Protein AF-0000000086705867 (afdb_homodimer)

pLDDT: mean 93.09, std 9.09, range [32.47, 98.88]

Structure (mmCIF, N/CA/C/O backbone):
data_AF-0000000086705867-model_v1
#
loop_
_entity.id
_entity.type
_entity.pdbx_description
1 polymer 'Heme utilization cystosolic carrier protein HutX'
#
loop_
_atom_site.group_PDB
_atom_site.id
_atom_site.type_symbol
_atom_site.label_atom_id
_atom_site.label_alt_id
_atom_site.label_comp_id
_atom_site.label_asym_id
_atom_site.label_entity_id
_atom_site.label_seq_id
_atom_site.pdbx_PDB_ins_code
_atom_site.Cartn_x
_atom_site.Cartn_y
_atom_site.Cartn_z
_atom_site.occupancy
_atom_site.B_iso_or_equiv
_atom_site.auth_seq_id
_atom_site.auth_comp_id
_atom_site.auth_asym_id
_atom_site.auth_atom_id
_atom_site.pdbx_PDB_model_num
ATOM 1 N N . MET A 1 1 ? 20.219 15.102 23.797 1 85.88 1 MET A N 1
ATOM 2 C CA . MET A 1 1 ? 19.062 15.812 23.234 1 85.88 1 MET A CA 1
ATOM 3 C C . MET A 1 1 ? 17.859 14.883 23.125 1 85.88 1 MET A C 1
ATOM 5 O O . MET A 1 1 ? 18.016 13.703 22.812 1 85.88 1 MET A O 1
ATOM 9 N N . THR A 1 2 ? 16.703 15.359 23.609 1 91 2 THR A N 1
ATOM 10 C CA . THR A 1 2 ? 15.477 14.57 23.484 1 91 2 THR A CA 1
ATOM 11 C C . THR A 1 2 ? 15.102 14.383 22.031 1 91 2 THR A C 1
ATOM 13 O O . THR A 1 2 ? 15.625 15.07 21.141 1 91 2 THR A O 1
ATOM 16 N N . ILE A 1 3 ? 14.328 13.438 21.75 1 89.38 3 ILE A N 1
ATOM 17 C CA . ILE A 1 3 ? 13.859 13.195 20.391 1 89.38 3 ILE A CA 1
ATOM 18 C C . ILE A 1 3 ? 13.18 14.445 19.844 1 89.38 3 ILE A C 1
ATOM 20 O O . ILE A 1 3 ? 13.391 14.812 18.688 1 89.38 3 ILE A O 1
ATOM 24 N N . ALA A 1 4 ? 12.43 15.062 20.656 1 89.69 4 ALA A N 1
ATOM 25 C CA . ALA A 1 4 ? 11.727 16.281 20.25 1 89.69 4 ALA A CA 1
ATOM 26 C C . ALA A 1 4 ? 12.711 17.359 19.812 1 89.69 4 ALA A C 1
ATOM 28 O O . ALA A 1 4 ? 12.492 18.031 18.797 1 89.69 4 ALA A O 1
ATOM 29 N N . GLN A 1 5 ? 13.742 17.484 20.484 1 91.5 5 GLN A N 1
ATOM 30 C CA . GLN A 1 5 ? 14.758 18.484 20.172 1 91.5 5 GLN A CA 1
ATOM 31 C C . GLN A 1 5 ? 15.477 18.156 18.875 1 91.5 5 GLN A C 1
ATOM 33 O O . GLN A 1 5 ? 15.766 19.031 18.062 1 91.5 5 GLN A O 1
ATOM 38 N N . GLN A 1 6 ? 15.727 16.922 18.719 1 92.75 6 GLN A N 1
ATOM 39 C CA . GLN A 1 6 ? 16.391 16.469 17.5 1 92.75 6 GLN A CA 1
ATOM 40 C C . GLN A 1 6 ? 15.523 16.719 16.281 1 92.75 6 GLN A C 1
ATOM 42 O O . GLN A 1 6 ? 16.016 17.172 15.242 1 92.75 6 GLN A O 1
ATOM 47 N N . ILE A 1 7 ? 14.258 16.422 16.422 1 90.81 7 ILE A N 1
ATOM 48 C CA . ILE A 1 7 ? 13.312 16.625 15.344 1 90.81 7 ILE A CA 1
ATOM 49 C C . ILE A 1 7 ? 13.227 18.109 15 1 90.81 7 ILE A C 1
ATOM 51 O O . ILE A 1 7 ? 13.281 18.5 13.828 1 90.81 7 ILE A O 1
ATOM 55 N N . HIS A 1 8 ? 13.172 18.906 16.031 1 89.69 8 HIS A N 1
ATOM 56 C CA . HIS A 1 8 ? 13.102 20.344 15.828 1 89.69 8 HIS A CA 1
ATOM 57 C C . HIS A 1 8 ? 14.336 20.859 15.102 1 89.69 8 HIS A C 1
ATOM 59 O O . HIS A 1 8 ? 14.234 21.703 14.211 1 89.69 8 HIS A O 1
ATOM 65 N N . HIS A 1 9 ? 15.469 20.344 15.484 1 91 9 HIS A N 1
ATOM 66 C CA . HIS A 1 9 ? 16.719 20.75 14.859 1 91 9 HIS A CA 1
ATOM 67 C C . HIS A 1 9 ? 16.75 20.391 13.383 1 91 9 HIS A C 1
ATOM 69 O O . HIS A 1 9 ? 17.094 21.219 12.539 1 91 9 HIS A O 1
ATOM 75 N N . LEU A 1 10 ? 16.312 19.203 13.055 1 91.12 10 LEU A N 1
ATOM 76 C CA . LEU A 1 10 ? 16.297 18.734 11.672 1 91.12 10 LEU A CA 1
ATOM 77 C C . LEU A 1 10 ? 15.336 19.562 10.82 1 91.12 10 LEU A C 1
ATOM 79 O O . LEU A 1 10 ? 15.656 19.922 9.688 1 91.12 10 LEU A O 1
ATOM 83 N N . LEU A 1 11 ? 14.227 19.906 11.438 1 88.25 11 LEU A N 1
ATOM 84 C CA . LEU A 1 11 ? 13.211 20.656 10.703 1 88.25 11 LEU A CA 1
ATOM 85 C C . LEU A 1 11 ? 13.641 22.109 10.492 1 88.25 11 LEU A C 1
ATOM 87 O O . LEU A 1 11 ? 13.266 22.734 9.5 1 88.25 11 LEU A O 1
ATOM 91 N N . THR A 1 12 ? 14.398 22.609 11.445 1 88.69 12 THR A N 1
ATOM 92 C CA . THR A 1 12 ? 14.938 23.953 11.297 1 88.69 12 THR A CA 1
ATOM 93 C C . THR A 1 12 ? 15.953 24.016 10.164 1 88.69 12 THR A C 1
ATOM 95 O O . THR A 1 12 ? 16.016 24.984 9.414 1 88.69 12 THR A O 1
ATOM 98 N N . GLU A 1 13 ? 16.703 22.953 10.023 1 90.56 13 GLU A N 1
ATOM 99 C CA . GLU A 1 13 ? 17.703 22.859 8.961 1 90.56 13 GLU A CA 1
ATOM 100 C C . GLU A 1 13 ? 17.047 22.656 7.598 1 90.56 13 GLU A C 1
ATOM 102 O O . GLU A 1 13 ? 17.484 23.234 6.598 1 90.56 13 GLU A O 1
ATOM 107 N N . ASP A 1 14 ? 16.031 21.844 7.594 1 89.25 14 ASP A N 1
ATOM 108 C CA . ASP A 1 14 ? 15.273 21.562 6.379 1 89.25 14 ASP A CA 1
ATOM 109 C C . ASP A 1 14 ? 13.781 21.438 6.68 1 89.25 14 ASP A C 1
ATOM 111 O O . ASP A 1 14 ? 13.297 20.344 6.961 1 89.25 14 ASP A O 1
ATOM 115 N N . PRO A 1 15 ? 13.125 22.547 6.508 1 84.06 15 PRO A N 1
ATOM 116 C CA . PRO A 1 15 ? 11.703 22.547 6.844 1 84.06 15 PRO A CA 1
ATOM 117 C C . PRO A 1 15 ? 10.891 21.578 5.973 1 84.06 15 PRO A C 1
ATOM 119 O O . PRO A 1 15 ? 9.781 21.188 6.348 1 84.06 15 PRO A O 1
ATOM 122 N N . ASP A 1 16 ? 11.414 21.125 4.863 1 84.62 16 ASP A N 1
ATOM 123 C CA . ASP A 1 16 ? 10.672 20.281 3.92 1 84.62 16 ASP A CA 1
ATOM 124 C C . ASP A 1 16 ? 10.992 18.812 4.121 1 84.62 16 ASP A C 1
ATOM 126 O O . ASP A 1 16 ? 10.492 17.953 3.385 1 84.62 16 ASP A O 1
ATOM 130 N N . LEU A 1 17 ? 11.805 18.562 5.125 1 87 17 LEU A N 1
ATOM 131 C CA . LEU A 1 17 ? 12.203 17.172 5.355 1 87 17 LEU A CA 1
ATOM 132 C C . LEU A 1 17 ? 11 16.328 5.742 1 87 17 LEU A C 1
ATOM 134 O O . LEU A 1 17 ? 10.242 16.688 6.645 1 87 17 LEU A O 1
ATOM 138 N N . HIS A 1 18 ? 10.789 15.234 5.07 1 89 18 HIS A N 1
ATOM 139 C CA . HIS A 1 18 ? 9.641 14.367 5.301 1 89 18 HIS A CA 1
ATOM 140 C C . HIS A 1 18 ? 9.781 13.617 6.625 1 89 18 HIS A C 1
ATOM 142 O O . HIS A 1 18 ? 10.867 13.148 6.965 1 89 18 HIS A O 1
ATOM 148 N N . PRO A 1 19 ? 8.727 13.492 7.359 1 91.19 19 PRO A N 1
ATOM 149 C CA . PRO A 1 19 ? 8.781 12.781 8.641 1 91.19 19 PRO A CA 1
ATOM 150 C C . PRO A 1 19 ? 9.359 11.375 8.516 1 91.19 19 PRO A C 1
ATOM 152 O O . PRO A 1 19 ? 10.07 10.914 9.406 1 91.19 19 PRO A O 1
ATOM 155 N N . SER A 1 20 ? 9.055 10.719 7.406 1 91.25 20 SER A N 1
ATOM 156 C CA . SER A 1 20 ? 9.586 9.375 7.215 1 91.25 20 SER A CA 1
ATOM 157 C C . SER A 1 20 ? 11.102 9.391 7.129 1 91.25 20 SER A C 1
ATOM 159 O O . SER A 1 20 ? 11.766 8.484 7.641 1 91.25 20 SER A O 1
ATOM 161 N N . ARG A 1 21 ? 11.672 10.43 6.523 1 90.12 21 ARG A N 1
ATOM 162 C CA . ARG A 1 21 ? 13.125 10.562 6.426 1 90.12 21 ARG A CA 1
ATOM 163 C C . ARG A 1 21 ? 13.742 10.875 7.781 1 90.12 21 ARG A C 1
ATOM 165 O O . ARG A 1 21 ? 14.805 10.352 8.125 1 90.12 21 ARG A O 1
ATOM 172 N N . ILE A 1 22 ? 13.109 11.727 8.523 1 92.88 22 ILE A N 1
ATOM 173 C CA . ILE A 1 22 ? 13.562 12.047 9.875 1 92.88 22 ILE A CA 1
ATOM 174 C C . ILE A 1 22 ? 13.586 10.781 10.727 1 92.88 22 ILE A C 1
ATOM 176 O O . ILE A 1 22 ? 14.555 10.523 11.445 1 92.88 22 ILE A O 1
ATOM 180 N N . ALA A 1 23 ? 12.492 9.992 10.594 1 95.38 23 ALA A N 1
ATOM 181 C CA . ALA A 1 23 ? 12.383 8.75 11.352 1 95.38 23 ALA A CA 1
ATOM 182 C C . ALA A 1 23 ? 13.547 7.812 11.039 1 95.38 23 ALA A C 1
ATOM 184 O O . ALA A 1 23 ? 14.148 7.246 11.953 1 95.38 23 ALA A O 1
ATOM 185 N N . THR A 1 24 ? 13.891 7.711 9.773 1 91.75 24 THR A N 1
ATOM 186 C CA . THR A 1 24 ? 14.992 6.855 9.336 1 91.75 24 THR A CA 1
ATOM 187 C C . THR A 1 24 ? 16.328 7.371 9.883 1 91.75 24 THR A C 1
ATOM 189 O O . THR A 1 24 ? 17.141 6.598 10.383 1 91.75 24 THR A O 1
ATOM 192 N N . THR A 1 25 ? 16.516 8.688 9.836 1 91.94 25 THR A N 1
ATOM 193 C CA . THR A 1 25 ? 17.75 9.328 10.273 1 91.94 25 THR A CA 1
ATOM 194 C C . THR A 1 25 ? 17.953 9.133 11.773 1 91.94 25 THR A C 1
ATOM 196 O O . THR A 1 25 ? 19.062 8.844 12.219 1 91.94 25 THR A O 1
ATOM 199 N N . LEU A 1 26 ? 16.922 9.195 12.539 1 94.5 26 LEU A N 1
ATOM 200 C CA . LEU A 1 26 ? 17 9.148 14 1 94.5 26 LEU A CA 1
ATOM 201 C C . LEU A 1 26 ? 16.828 7.727 14.516 1 94.5 26 LEU A C 1
ATOM 203 O O . LEU A 1 26 ? 17.047 7.461 15.695 1 94.5 26 LEU A O 1
ATOM 207 N N . GLY A 1 27 ? 16.422 6.754 13.625 1 94.44 27 GLY A N 1
ATOM 208 C CA . GLY A 1 27 ? 16.188 5.379 14.039 1 94.44 27 GLY A CA 1
ATOM 209 C C . GLY A 1 27 ? 14.977 5.223 14.938 1 94.44 27 GLY A C 1
ATOM 210 O O . GLY A 1 27 ? 15.016 4.48 15.922 1 94.44 27 GLY A O 1
ATOM 211 N N . VAL A 1 28 ? 13.984 6.047 14.758 1 95.88 28 VAL A N 1
ATOM 212 C CA . VAL A 1 28 ? 12.742 5.973 15.508 1 95.88 28 VAL A CA 1
ATOM 213 C C . VAL A 1 28 ? 11.57 5.73 14.555 1 95.88 28 VAL A C 1
ATOM 215 O O . VAL A 1 28 ? 11.75 5.73 13.336 1 95.88 28 VAL A O 1
ATOM 218 N N . SER A 1 29 ? 10.375 5.465 15.086 1 96.56 29 SER A N 1
ATOM 219 C CA . SER A 1 29 ? 9.195 5.254 14.25 1 96.56 29 SER A CA 1
ATOM 220 C C . SER A 1 29 ? 8.703 6.562 13.641 1 96.56 29 SER A C 1
ATOM 222 O O . SER A 1 29 ? 9.008 7.641 14.148 1 96.56 29 SER A O 1
ATOM 224 N N . GLU A 1 30 ? 8.039 6.477 12.586 1 96.81 30 GLU A N 1
ATOM 225 C CA . GLU A 1 30 ? 7.465 7.668 11.969 1 96.81 30 GLU A CA 1
ATOM 226 C C . GLU A 1 30 ? 6.488 8.359 12.914 1 96.81 30 GLU A C 1
ATOM 228 O O . GLU A 1 30 ? 6.41 9.586 12.945 1 96.81 30 GLU A O 1
ATOM 233 N N . TRP A 1 31 ? 5.766 7.582 13.648 1 97.62 31 TRP A N 1
ATOM 234 C CA . TRP A 1 31 ? 4.855 8.156 14.641 1 97.62 31 TRP A CA 1
ATOM 235 C C . TRP A 1 31 ? 5.617 8.984 15.664 1 97.62 31 TRP A C 1
ATOM 237 O O . TRP A 1 31 ? 5.176 10.07 16.047 1 97.62 31 TRP A O 1
ATOM 247 N N . ASP A 1 32 ? 6.754 8.508 16.094 1 96.75 32 ASP A N 1
ATOM 248 C CA . ASP A 1 32 ? 7.559 9.242 17.062 1 96.75 32 ASP A CA 1
ATOM 249 C C . ASP A 1 32 ? 7.945 10.617 16.516 1 96.75 32 ASP A C 1
ATOM 251 O O . ASP A 1 32 ? 8.031 11.586 17.281 1 96.75 32 ASP A O 1
ATOM 255 N N . VAL A 1 33 ? 8.172 10.672 15.258 1 96.62 33 VAL A N 1
ATOM 256 C CA . VAL A 1 33 ? 8.508 11.953 14.641 1 96.62 33 VAL A CA 1
ATOM 257 C C . VAL A 1 33 ? 7.254 12.82 14.539 1 96.62 33 VAL A C 1
ATOM 259 O O . VAL A 1 33 ? 7.254 13.969 14.992 1 96.62 33 VAL A O 1
ATOM 262 N N . VAL A 1 34 ? 6.172 12.289 14.055 1 97.06 34 VAL A N 1
ATOM 263 C CA . VAL A 1 34 ? 4.949 13.023 13.758 1 97.06 34 VAL A CA 1
ATOM 264 C C . VAL A 1 34 ? 4.348 13.57 15.055 1 97.06 34 VAL A C 1
ATOM 266 O O . VAL A 1 34 ? 3.922 14.727 15.117 1 97.06 34 VAL A O 1
ATOM 269 N N . ARG A 1 35 ? 4.359 12.766 16.094 1 96.25 35 ARG A N 1
ATOM 270 C CA . ARG A 1 35 ? 3.711 13.188 17.328 1 96.25 35 ARG A CA 1
ATOM 271 C C . ARG A 1 35 ? 4.504 14.289 18.016 1 96.25 35 ARG A C 1
ATOM 273 O O . ARG A 1 35 ? 4.012 14.93 18.953 1 96.25 35 ARG A O 1
ATOM 280 N N . HIS A 1 36 ? 5.738 14.547 17.578 1 94.62 36 HIS A N 1
ATOM 281 C CA . HIS A 1 36 ? 6.566 15.578 18.188 1 94.62 36 HIS A CA 1
ATOM 282 C C . HIS A 1 36 ? 6.699 16.797 17.281 1 94.62 36 HIS A C 1
ATOM 284 O O . HIS A 1 36 ? 7.504 17.688 17.547 1 94.62 36 HIS A O 1
ATOM 290 N N . LEU A 1 37 ? 6 16.734 16.188 1 93.12 37 LEU A N 1
ATOM 291 C CA . LEU A 1 37 ? 5.945 17.938 15.375 1 93.12 37 LEU A CA 1
ATOM 292 C C . LEU A 1 37 ? 5.352 19.109 16.156 1 93.12 37 LEU A C 1
ATOM 294 O O . LEU A 1 37 ? 4.582 18.891 17.094 1 93.12 37 LEU A O 1
ATOM 298 N N . PRO A 1 38 ? 5.73 20.344 15.758 1 90.12 38 PRO A N 1
ATOM 299 C CA . PRO A 1 38 ? 5.105 21.5 16.406 1 90.12 38 PRO A CA 1
ATOM 300 C C . PRO A 1 38 ? 3.58 21.469 16.328 1 90.12 38 PRO A C 1
ATOM 302 O O . PRO A 1 38 ? 3.02 21.031 15.32 1 90.12 38 PRO A O 1
ATOM 305 N N . ALA A 1 39 ? 2.924 21.969 17.312 1 90.62 39 ALA A N 1
ATOM 306 C CA . ALA A 1 39 ? 1.47 21.922 17.453 1 90.62 39 ALA A CA 1
ATOM 307 C C . ALA A 1 39 ? 0.782 22.609 16.281 1 90.62 39 ALA A C 1
ATOM 309 O O . ALA A 1 39 ? -0.344 22.266 15.914 1 90.62 39 ALA A O 1
ATOM 310 N N . GLU A 1 40 ? 1.469 23.547 15.664 1 91.44 40 GLU A N 1
ATOM 311 C CA . GLU A 1 40 ? 0.89 24.281 14.547 1 91.44 40 GLU A CA 1
ATOM 312 C C . GLU A 1 40 ? 0.792 23.406 13.305 1 91.44 40 GLU A C 1
ATOM 314 O O . GLU A 1 40 ? 0.029 23.703 12.383 1 91.44 40 GLU A O 1
ATOM 319 N N . LEU A 1 41 ? 1.517 22.297 13.32 1 92.5 41 LEU A N 1
ATOM 320 C CA . LEU A 1 41 ? 1.611 21.484 12.109 1 92.5 41 LEU A CA 1
ATOM 321 C C . LEU A 1 41 ? 0.812 20.203 12.242 1 92.5 41 LEU A C 1
ATOM 323 O O . LEU A 1 41 ? 0.549 19.516 11.25 1 92.5 41 LEU A O 1
ATOM 327 N N . VAL A 1 42 ? 0.426 19.844 13.492 1 96.06 42 VAL A N 1
ATOM 328 C CA . VAL A 1 42 ? -0.134 18.5 13.625 1 96.06 42 VAL A CA 1
ATOM 329 C C . VAL A 1 42 ? -1.214 18.5 14.703 1 96.06 42 VAL A C 1
ATOM 331 O O . VAL A 1 42 ? -1.081 19.172 15.727 1 96.06 42 VAL A O 1
ATOM 334 N N . THR A 1 43 ? -2.303 17.844 14.508 1 97.69 43 THR A N 1
ATOM 335 C CA . THR A 1 43 ? -3.314 17.453 15.484 1 97.69 43 THR A CA 1
ATOM 336 C C . THR A 1 43 ? -3.389 15.938 15.617 1 97.69 43 THR A C 1
ATOM 338 O O . THR A 1 43 ? -3.461 15.227 14.617 1 97.69 43 THR A O 1
ATOM 341 N N . LEU A 1 44 ? -3.293 15.477 16.828 1 97.62 44 LEU A N 1
ATOM 342 C CA . LEU A 1 44 ? -3.289 14.039 17.078 1 97.62 44 LEU A CA 1
ATOM 343 C C . LEU A 1 44 ? -4.676 13.555 17.484 1 97.62 44 LEU A C 1
ATOM 345 O O . LEU A 1 44 ? -5.371 14.219 18.266 1 97.62 44 LEU A O 1
ATOM 349 N N . LEU A 1 45 ? -5.141 12.531 16.891 1 97.44 45 LEU A N 1
ATOM 350 C CA . LEU A 1 45 ? -6.406 11.891 17.234 1 97.44 45 LEU A CA 1
ATOM 351 C C . LEU A 1 45 ? -6.188 10.43 17.609 1 97.44 45 LEU A C 1
ATOM 353 O O . LEU A 1 45 ? -5.266 9.781 17.109 1 97.44 45 LEU A O 1
ATOM 357 N N . PRO A 1 46 ? -7.02 9.883 18.547 1 97.06 46 PRO A N 1
ATOM 358 C CA . PRO A 1 46 ? -6.934 8.453 18.875 1 97.06 46 PRO A CA 1
ATOM 359 C C . PRO A 1 46 ? -7.352 7.562 17.703 1 97.06 46 PRO A C 1
ATOM 361 O O . PRO A 1 46 ? -8.195 7.961 16.891 1 97.06 46 PRO A O 1
ATOM 364 N N . GLY A 1 47 ? -6.809 6.367 17.625 1 97.94 47 GLY A N 1
ATOM 365 C CA . GLY A 1 47 ? -7.098 5.426 16.547 1 97.94 47 GLY A CA 1
ATOM 366 C C . GLY A 1 47 ? -8.562 5.047 16.469 1 97.94 47 GLY A C 1
ATOM 367 O O . GLY A 1 47 ? -9.07 4.727 15.391 1 97.94 47 GLY A O 1
ATOM 368 N N . GLU A 1 48 ? -9.305 5.207 17.516 1 97.44 48 GLU A N 1
ATOM 369 C CA . GLU A 1 48 ? -10.711 4.828 17.594 1 97.44 48 GLU A CA 1
ATOM 370 C C . GLU A 1 48 ? -11.57 5.711 16.688 1 97.44 48 GLU A C 1
ATOM 372 O O . GLU A 1 48 ? -12.703 5.359 16.375 1 97.44 48 GLU A O 1
ATOM 377 N N . GLN A 1 49 ? -11.055 6.836 16.266 1 97.38 49 GLN A N 1
ATOM 378 C CA . GLN A 1 49 ? -11.82 7.758 15.43 1 97.38 49 GLN A CA 1
ATOM 379 C C . GLN A 1 49 ? -11.648 7.438 13.945 1 97.38 49 GLN A C 1
ATOM 381 O O . GLN A 1 49 ? -12.25 8.094 13.094 1 97.38 49 GLN A O 1
ATOM 386 N N . ALA A 1 50 ? -10.883 6.395 13.641 1 98.19 50 ALA A N 1
ATOM 387 C CA . ALA A 1 50 ? -10.539 6.098 12.25 1 98.19 50 ALA A CA 1
ATOM 388 C C . ALA A 1 50 ? -11.789 5.863 11.406 1 98.19 50 ALA A C 1
ATOM 390 O O . ALA A 1 50 ? -11.938 6.449 10.336 1 98.19 50 ALA A O 1
ATOM 391 N N . GLU A 1 51 ? -12.664 5.062 11.898 1 97.81 51 GLU A N 1
ATOM 392 C CA . GLU A 1 51 ? -13.852 4.727 11.117 1 97.81 51 GLU A CA 1
ATOM 393 C C . GLU A 1 51 ? -14.68 5.973 10.812 1 97.81 51 GLU A C 1
ATOM 395 O O . GLU A 1 51 ? -15.086 6.191 9.672 1 97.81 51 GLU A O 1
ATOM 400 N N . SER A 1 52 ? -14.969 6.758 11.852 1 96.94 52 SER A N 1
ATOM 401 C CA . SER A 1 52 ? -15.766 7.969 11.688 1 96.94 52 SER A CA 1
ATOM 402 C C . SER A 1 52 ? -15.102 8.945 10.719 1 96.94 52 SER A C 1
ATOM 404 O O . SER A 1 52 ? -15.758 9.516 9.852 1 96.94 52 SER A O 1
ATOM 406 N N . LEU A 1 53 ? -13.844 9.109 10.859 1 97.5 53 LEU A N 1
ATOM 407 C CA . LEU A 1 53 ? -13.086 10.023 10 1 97.5 53 LEU A CA 1
ATOM 408 C C . LEU A 1 53 ? -13.133 9.555 8.547 1 97.5 53 LEU A C 1
ATOM 410 O O . LEU A 1 53 ? -13.383 10.352 7.645 1 97.5 53 LEU A O 1
ATOM 414 N N . LEU A 1 54 ? -12.883 8.258 8.328 1 97.94 54 LEU A N 1
ATOM 415 C CA . LEU A 1 54 ? -12.891 7.707 6.977 1 97.94 54 LEU A CA 1
ATOM 416 C C . LEU A 1 54 ? -14.281 7.805 6.355 1 97.94 54 LEU A C 1
ATOM 418 O O . LEU A 1 54 ? -14.414 8.031 5.148 1 97.94 54 LEU A O 1
ATOM 422 N N . GLY A 1 55 ? -15.273 7.582 7.164 1 97.06 55 GLY A N 1
ATOM 423 C CA . GLY A 1 55 ? -16.625 7.785 6.684 1 97.06 55 GLY A CA 1
ATOM 424 C C . GLY A 1 55 ? -16.875 9.195 6.176 1 97.06 55 GLY A C 1
ATOM 425 O O . GLY A 1 55 ? -17.531 9.383 5.148 1 97.06 55 GLY A O 1
ATOM 426 N N . GLN A 1 56 ? -16.391 10.195 6.852 1 95.62 56 GLN A N 1
ATOM 427 C CA . GLN A 1 56 ? -16.531 11.594 6.461 1 95.62 56 GLN A CA 1
ATOM 428 C C . GLN A 1 56 ? -15.758 11.891 5.18 1 95.62 56 GLN A C 1
ATOM 430 O O . GLN A 1 56 ? -16.219 12.656 4.332 1 95.62 56 GLN A O 1
ATOM 435 N N . LEU A 1 57 ? -14.633 11.281 5.031 1 96.81 57 LEU A N 1
ATOM 436 C CA . LEU A 1 57 ? -13.727 11.555 3.918 1 96.81 57 LEU A CA 1
ATOM 437 C C . LEU A 1 57 ? -14.352 11.133 2.594 1 96.81 57 LEU A C 1
ATOM 439 O O . LEU A 1 57 ? -13.945 11.609 1.531 1 96.81 57 LEU A O 1
ATOM 443 N N . ALA A 1 58 ? -15.344 10.234 2.652 1 94.88 58 ALA A N 1
ATOM 444 C CA . ALA A 1 58 ? -15.953 9.672 1.449 1 94.88 58 ALA A CA 1
ATOM 445 C C . ALA A 1 58 ? -16.672 10.75 0.639 1 94.88 58 ALA A C 1
ATOM 447 O O . ALA A 1 58 ? -16.969 10.555 -0.542 1 94.88 58 ALA A O 1
ATOM 448 N N . ASP A 1 59 ? -16.938 11.914 1.22 1 94.62 59 ASP A N 1
ATOM 449 C CA . ASP A 1 59 ? -17.656 12.969 0.515 1 94.62 59 ASP A CA 1
ATOM 450 C C . ASP A 1 59 ? -16.781 14.195 0.306 1 94.62 59 ASP A C 1
ATOM 452 O O . ASP A 1 59 ? -17.281 15.305 0.089 1 94.62 59 ASP A O 1
ATOM 456 N N . TRP A 1 60 ? -15.477 14.047 0.405 1 96.5 60 TRP A N 1
ATOM 457 C CA . TRP A 1 60 ? -14.555 15.18 0.333 1 96.5 60 TRP A CA 1
ATOM 458 C C . TRP A 1 60 ? -14.141 15.453 -1.108 1 96.5 60 TRP A C 1
ATOM 460 O O . TRP A 1 60 ? -13.531 16.484 -1.399 1 96.5 60 TRP A O 1
ATOM 470 N N . GLY A 1 61 ? -14.555 14.547 -2.031 1 95 61 GLY A N 1
ATOM 471 C CA . GLY A 1 61 ? -14.039 14.656 -3.387 1 95 61 GLY A CA 1
ATOM 472 C C . GLY A 1 61 ? -12.695 13.969 -3.568 1 95 61 GLY A C 1
ATOM 473 O O . GLY A 1 61 ? -12.352 13.062 -2.807 1 95 61 GLY A O 1
ATOM 474 N N . SER A 1 62 ? -12.008 14.375 -4.625 1 95.44 62 SER A N 1
ATOM 475 C CA . SER A 1 62 ? -10.773 13.688 -4.984 1 95.44 62 SER A CA 1
ATOM 476 C C . SER A 1 62 ? -9.672 13.977 -3.969 1 95.44 62 SER A C 1
ATOM 478 O O . SER A 1 62 ? -9.445 15.133 -3.598 1 95.44 62 SER A O 1
ATOM 480 N N . VAL A 1 63 ? -9.055 12.961 -3.504 1 96.94 63 VAL A N 1
ATOM 481 C CA . VAL A 1 63 ? -7.902 13.008 -2.615 1 96.94 63 VAL A CA 1
ATOM 482 C C . VAL A 1 63 ? -6.797 12.109 -3.154 1 96.94 63 VAL A C 1
ATOM 484 O O . VAL A 1 63 ? -6.969 11.461 -4.191 1 96.94 63 VAL A O 1
ATOM 487 N N . THR A 1 64 ? -5.648 12.102 -2.533 1 95.94 64 THR A N 1
ATOM 488 C CA . THR A 1 64 ? -4.559 11.195 -2.871 1 95.94 64 THR A CA 1
ATOM 489 C C . THR A 1 64 ? -4.258 10.258 -1.705 1 95.94 64 THR A C 1
ATOM 491 O O . THR A 1 64 ? -3.807 10.703 -0.646 1 95.94 64 THR A O 1
ATOM 494 N N . THR A 1 65 ? -4.535 9.016 -1.917 1 97.62 65 THR A N 1
ATOM 495 C CA . THR A 1 65 ? -4.18 8.016 -0.914 1 97.62 65 THR A CA 1
ATOM 496 C C . THR A 1 65 ? -2.795 7.445 -1.188 1 97.62 65 THR A C 1
ATOM 498 O O . THR A 1 65 ? -2.475 7.098 -2.328 1 97.62 65 THR A O 1
ATOM 501 N N . ILE A 1 66 ? -1.981 7.387 -0.16 1 97.5 66 ILE A N 1
ATOM 502 C CA . ILE A 1 66 ? -0.607 6.922 -0.309 1 97.5 66 ILE A CA 1
ATOM 503 C C . ILE A 1 66 ? -0.354 5.75 0.636 1 97.5 66 ILE A C 1
ATOM 505 O O . ILE A 1 66 ? -0.71 5.809 1.815 1 97.5 66 ILE A O 1
ATOM 509 N N . VAL A 1 67 ? 0.194 4.727 0.135 1 98.19 67 VAL A N 1
ATOM 510 C CA . VAL A 1 67 ? 0.658 3.572 0.9 1 98.19 67 VAL A CA 1
ATOM 511 C C . VAL A 1 67 ? 2.133 3.316 0.605 1 98.19 67 VAL A C 1
ATOM 513 O O . VAL A 1 67 ? 2.551 3.32 -0.555 1 98.19 67 VAL A O 1
ATOM 516 N N . GLU A 1 68 ? 2.84 3.176 1.614 1 96.88 68 GLU A N 1
ATOM 517 C CA . GLU A 1 68 ? 4.254 2.85 1.455 1 96.88 68 GLU A CA 1
ATOM 518 C C . GLU A 1 68 ? 4.535 1.403 1.854 1 96.88 68 GLU A C 1
ATOM 520 O O . GLU A 1 68 ? 4.012 0.919 2.861 1 96.88 68 GLU A O 1
ATOM 525 N N . SER A 1 69 ? 5.246 0.68 1.038 1 96.81 69 SER A N 1
ATOM 526 C CA . SER A 1 69 ? 5.668 -0.691 1.304 1 96.81 69 SER A CA 1
ATOM 527 C C . SER A 1 69 ? 7.129 -0.906 0.916 1 96.81 69 SER A C 1
ATOM 529 O O . SER A 1 69 ? 7.48 -0.819 -0.262 1 96.81 69 SER A O 1
ATOM 531 N N . CYS A 1 70 ? 8.016 -1.163 1.896 1 95.38 70 CYS A N 1
ATOM 532 C CA . CYS A 1 70 ? 9.43 -1.456 1.705 1 95.38 70 CYS A CA 1
ATOM 533 C C . CYS A 1 70 ? 10.094 -0.392 0.84 1 95.38 70 CYS A C 1
ATOM 535 O O . CYS A 1 70 ? 10.812 -0.716 -0.106 1 95.38 70 CYS A O 1
ATOM 537 N N . GLY A 1 71 ? 9.758 0.855 1.091 1 93.94 71 GLY A N 1
ATOM 538 C CA . GLY A 1 71 ? 10.391 1.966 0.394 1 93.94 71 GLY A CA 1
ATOM 539 C C . GLY A 1 71 ? 9.664 2.357 -0.88 1 93.94 71 GLY A C 1
ATOM 540 O O . GLY A 1 71 ? 9.914 3.426 -1.44 1 93.94 71 GLY A O 1
ATOM 541 N N . SER A 1 72 ? 8.797 1.514 -1.395 1 97.62 72 SER A N 1
ATOM 542 C CA . SER A 1 72 ? 7.969 1.852 -2.547 1 97.62 72 SER A CA 1
ATOM 543 C C . SER A 1 72 ? 6.73 2.641 -2.127 1 97.62 72 SER A C 1
ATOM 545 O O . SER A 1 72 ? 6.141 2.369 -1.08 1 97.62 72 SER A O 1
ATOM 547 N N . ILE A 1 73 ? 6.387 3.58 -2.947 1 97.5 73 ILE A N 1
ATOM 548 C CA . ILE A 1 73 ? 5.25 4.457 -2.684 1 97.5 73 ILE A CA 1
ATOM 549 C C . ILE A 1 73 ? 4.164 4.223 -3.732 1 97.5 73 ILE A C 1
ATOM 551 O O . ILE A 1 73 ? 4.438 4.262 -4.934 1 97.5 73 ILE A O 1
ATOM 555 N N . PHE A 1 74 ? 2.975 3.934 -3.303 1 97.94 74 PHE A N 1
ATOM 556 C CA . PHE A 1 74 ? 1.808 3.746 -4.156 1 97.94 74 PHE A CA 1
ATOM 557 C C . PHE A 1 74 ? 0.786 4.852 -3.932 1 97.94 74 PHE A C 1
ATOM 559 O O . PHE A 1 74 ? 0.437 5.156 -2.789 1 97.94 74 PHE A O 1
ATOM 566 N N . GLU A 1 75 ? 0.32 5.43 -5.016 1 97.12 75 GLU A N 1
ATOM 567 C CA . GLU A 1 75 ? -0.579 6.578 -4.926 1 97.12 75 GLU A CA 1
ATOM 568 C C . GLU A 1 75 ? -1.84 6.359 -5.754 1 97.12 75 GLU A C 1
ATOM 570 O O . GLU A 1 75 ? -1.763 5.918 -6.902 1 97.12 75 GLU A O 1
ATOM 575 N N . VAL A 1 76 ? -2.914 6.609 -5.188 1 96.31 76 VAL A N 1
ATOM 576 C CA . VAL A 1 76 ? -4.199 6.586 -5.875 1 96.31 76 VAL A CA 1
ATOM 577 C C . VAL A 1 76 ? -4.863 7.957 -5.777 1 96.31 76 VAL A C 1
ATOM 579 O O . VAL A 1 76 ? -5.109 8.461 -4.68 1 96.31 76 VAL A O 1
ATOM 582 N N . LYS A 1 77 ? -5.105 8.586 -6.895 1 94.75 77 LYS A N 1
ATOM 583 C CA . LYS A 1 77 ? -5.797 9.867 -6.969 1 94.75 77 LYS A CA 1
ATOM 584 C C . LYS A 1 77 ? -7.262 9.68 -7.355 1 94.75 77 LYS A C 1
ATOM 586 O O . LYS A 1 77 ? -7.582 9.523 -8.531 1 94.75 77 LYS A O 1
ATOM 591 N N . ALA A 1 78 ? -8.125 9.68 -6.414 1 95.19 78 ALA A N 1
ATOM 592 C CA . ALA A 1 78 ? -9.562 9.453 -6.562 1 95.19 78 ALA A CA 1
ATOM 593 C C . ALA A 1 78 ? -10.305 9.781 -5.27 1 95.19 78 ALA A C 1
ATOM 595 O O . ALA A 1 78 ? -9.688 9.883 -4.203 1 95.19 78 ALA A O 1
ATOM 596 N N . PRO A 1 79 ? -11.602 10.023 -5.422 1 95.38 79 PRO A N 1
ATOM 597 C CA . PRO A 1 79 ? -12.352 10.109 -4.164 1 95.38 79 PRO A CA 1
ATOM 598 C C . PRO A 1 79 ? -12.156 8.891 -3.275 1 95.38 79 PRO A C 1
ATOM 600 O O . PRO A 1 79 ? -12.109 7.758 -3.771 1 95.38 79 PRO A O 1
ATOM 603 N N . PHE A 1 80 ? -11.914 9.102 -2.035 1 97.19 80 PHE A N 1
ATOM 604 C CA . PHE A 1 80 ? -11.859 7.98 -1.101 1 97.19 80 PHE A CA 1
ATOM 605 C C . PHE A 1 80 ? -13.227 7.32 -0.965 1 97.19 80 PHE A C 1
ATOM 607 O O . PHE A 1 80 ? -14.219 7.996 -0.703 1 97.19 80 PHE A O 1
ATOM 614 N N . PRO A 1 81 ? -13.297 6.09 -1.119 1 97.19 81 PRO A N 1
ATOM 615 C CA . PRO A 1 81 ? -14.609 5.441 -1.175 1 97.19 81 PRO A CA 1
ATOM 616 C C . PRO A 1 81 ? -15.266 5.309 0.201 1 97.19 81 PRO A C 1
ATOM 618 O O . PRO A 1 81 ? -14.562 5.266 1.217 1 97.19 81 PRO A O 1
ATOM 621 N N . PRO A 1 82 ? -16.609 5.238 0.175 1 97 82 PRO A N 1
ATOM 622 C CA . PRO A 1 82 ? -17.25 4.832 1.424 1 97 82 PRO A CA 1
ATOM 623 C C . PRO A 1 82 ? -16.906 3.4 1.829 1 97 82 PRO A C 1
ATOM 625 O O . PRO A 1 82 ? -16.328 2.65 1.033 1 97 82 PRO A O 1
ATOM 628 N N . GLY A 1 83 ? -17.141 3.119 3.086 1 97.25 83 GLY A N 1
ATOM 629 C CA . GLY A 1 83 ? -16.859 1.777 3.57 1 97.25 83 GLY A CA 1
ATOM 630 C C . GLY A 1 83 ? -17.859 1.296 4.613 1 97.25 83 GLY A C 1
ATOM 631 O O . GLY A 1 83 ? -18.672 2.072 5.098 1 97.25 83 GLY A O 1
ATOM 632 N N . LYS A 1 84 ? -17.734 0.019 4.844 1 96.62 84 LYS A N 1
ATOM 633 C CA . LYS A 1 84 ? -18.562 -0.617 5.863 1 96.62 84 LYS A CA 1
ATOM 634 C C . LYS A 1 84 ? -17.781 -1.685 6.621 1 96.62 84 LYS A C 1
ATOM 636 O O . LYS A 1 84 ? -17.031 -2.449 6.02 1 96.62 84 LYS A O 1
ATOM 641 N N . CYS A 1 85 ? -18.094 -1.688 7.918 1 96.38 85 CYS A N 1
ATOM 642 C CA . CYS A 1 85 ? -17.406 -2.682 8.742 1 96.38 85 CYS A CA 1
ATOM 643 C C . CYS A 1 85 ? -18.094 -4.035 8.648 1 96.38 85 CYS A C 1
ATOM 645 O O . CYS A 1 85 ? -19.312 -4.125 8.766 1 96.38 85 CYS A O 1
ATOM 647 N N . ALA A 1 86 ? -17.297 -5.035 8.242 1 95.19 86 ALA A N 1
ATOM 648 C CA . ALA A 1 86 ? -17.734 -6.426 8.227 1 95.19 86 ALA A CA 1
ATOM 649 C C . ALA A 1 86 ? -16.547 -7.379 8.375 1 95.19 86 ALA A C 1
ATOM 651 O O . ALA A 1 86 ? -15.492 -7.156 7.797 1 95.19 86 ALA A O 1
ATOM 652 N N . ARG A 1 87 ? -16.719 -8.359 9.289 1 93.06 87 ARG A N 1
ATOM 653 C CA . ARG A 1 87 ? -15.734 -9.43 9.469 1 93.06 87 ARG A CA 1
ATOM 654 C C . ARG A 1 87 ? -14.383 -8.867 9.914 1 93.06 87 ARG A C 1
ATOM 656 O O . ARG A 1 87 ? -13.344 -9.258 9.383 1 93.06 87 ARG A O 1
ATOM 663 N N . GLY A 1 88 ? -14.391 -7.82 10.664 1 94.81 88 GLY A N 1
ATOM 664 C CA . GLY A 1 88 ? -13.188 -7.301 11.297 1 94.81 88 GLY A CA 1
ATOM 665 C C . GLY A 1 88 ? -12.461 -6.281 10.438 1 94.81 88 GLY A C 1
ATOM 666 O O . GLY A 1 88 ? -11.391 -5.801 10.812 1 94.81 88 GLY A O 1
ATOM 667 N N . TYR A 1 89 ? -13.102 -5.93 9.344 1 97.94 89 TYR A N 1
ATOM 668 C CA . TYR A 1 89 ? -12.461 -4.98 8.445 1 97.94 89 TYR A CA 1
ATOM 669 C C . TYR A 1 89 ? -13.406 -3.848 8.07 1 97.94 89 TYR A C 1
ATOM 671 O O . TYR A 1 89 ? -14.633 -4.008 8.148 1 97.94 89 TYR A O 1
ATOM 679 N N . TYR A 1 90 ? -12.898 -2.652 7.859 1 98.31 90 TYR A N 1
ATOM 680 C CA . TYR A 1 90 ? -13.586 -1.592 7.133 1 98.31 90 TYR A CA 1
ATOM 681 C C . TYR A 1 90 ? -13.438 -1.776 5.625 1 98.31 90 TYR A C 1
ATOM 683 O O . TYR A 1 90 ? -12.391 -1.469 5.059 1 98.31 90 TYR A O 1
ATOM 691 N N . ASN A 1 91 ? -14.477 -2.291 4.961 1 97.81 91 ASN A N 1
ATOM 692 C CA . ASN A 1 91 ? -14.438 -2.676 3.555 1 97.81 91 ASN A CA 1
ATOM 693 C C . ASN A 1 91 ? -14.773 -1.5 2.641 1 97.81 91 ASN A C 1
ATOM 695 O O . ASN A 1 91 ? -15.859 -0.928 2.73 1 97.81 91 ASN A O 1
ATOM 699 N N . LEU A 1 92 ? -13.828 -1.182 1.827 1 97.5 92 LEU A N 1
ATOM 700 C CA . LEU A 1 92 ? -14 -0.054 0.917 1 97.5 92 LEU A CA 1
ATOM 701 C C . LEU A 1 92 ? -14.906 -0.435 -0.253 1 97.5 92 LEU A C 1
ATOM 703 O O . LEU A 1 92 ? -14.656 -1.438 -0.927 1 97.5 92 LEU A O 1
ATOM 707 N N . MET A 1 93 ? -15.914 0.288 -0.451 1 92.5 93 MET A N 1
ATOM 708 C CA . MET A 1 93 ? -16.875 0.062 -1.528 1 92.5 93 MET A CA 1
ATOM 709 C C . MET A 1 93 ? -16.594 0.98 -2.713 1 92.5 93 MET A C 1
ATOM 711 O O . MET A 1 93 ? -17.422 1.808 -3.076 1 92.5 93 MET A O 1
ATOM 715 N N . GLY A 1 94 ? -15.547 0.798 -3.279 1 88.5 94 GLY A N 1
ATOM 716 C CA . GLY A 1 94 ? -15.117 1.657 -4.375 1 88.5 94 GLY A CA 1
ATOM 717 C C . GLY A 1 94 ? -15.859 1.39 -5.668 1 88.5 94 GLY A C 1
ATOM 718 O O . GLY A 1 94 ? -16.234 0.248 -5.953 1 88.5 94 GLY A O 1
ATOM 719 N N . ARG A 1 95 ? -16.141 2.51 -6.352 1 87.06 95 ARG A N 1
ATOM 720 C CA . ARG A 1 95 ? -16.609 2.396 -7.727 1 87.06 95 ARG A CA 1
ATOM 721 C C . ARG A 1 95 ? -15.469 2.045 -8.672 1 87.06 95 ARG A C 1
ATOM 723 O O . ARG A 1 95 ? -14.336 1.844 -8.242 1 87.06 95 ARG A O 1
ATOM 730 N N . ASP A 1 96 ? -15.805 1.91 -9.883 1 82.31 96 ASP A N 1
ATOM 731 C CA . ASP A 1 96 ? -14.773 1.688 -10.891 1 82.31 96 ASP A CA 1
ATOM 732 C C . ASP A 1 96 ? -13.719 2.793 -10.852 1 82.31 96 ASP A C 1
ATOM 734 O O . ASP A 1 96 ? -14.055 3.973 -10.727 1 82.31 96 ASP A O 1
ATOM 738 N N . ASN A 1 97 ? -12.477 2.488 -10.758 1 82.44 97 ASN A N 1
ATOM 739 C CA . ASN A 1 97 ? -11.336 3.398 -10.812 1 82.44 97 ASN A CA 1
ATOM 740 C C . ASN A 1 97 ? -11.055 4.027 -9.453 1 82.44 97 ASN A C 1
ATOM 742 O O . ASN A 1 97 ? -10.336 5.023 -9.367 1 82.44 97 ASN A O 1
ATOM 746 N N . GLU A 1 98 ? -11.773 3.598 -8.438 1 90.75 98 GLU A N 1
ATOM 747 C CA . GLU A 1 98 ? -11.477 4.051 -7.082 1 90.75 98 GLU A CA 1
ATOM 748 C C . GLU A 1 98 ? -10.703 2.99 -6.301 1 90.75 98 GLU A C 1
ATOM 750 O O . GLU A 1 98 ? -10.516 1.873 -6.785 1 90.75 98 GLU A O 1
ATOM 755 N N . LEU A 1 99 ? -10.258 3.424 -5.215 1 96.12 99 LEU A N 1
ATOM 756 C CA . LEU A 1 99 ? -9.547 2.521 -4.312 1 96.12 99 LEU A CA 1
ATOM 757 C C . LEU A 1 99 ? -10.492 1.457 -3.758 1 96.12 99 LEU A C 1
ATOM 759 O O . LEU A 1 99 ? -11.625 1.76 -3.383 1 96.12 99 LEU A O 1
ATOM 763 N N . HIS A 1 100 ? -10.07 0.254 -3.781 1 96.19 100 HIS A N 1
ATOM 764 C CA . HIS A 1 100 ? -10.711 -0.867 -3.107 1 96.19 100 HIS A CA 1
ATOM 765 C C . HIS A 1 100 ? -9.828 -1.429 -2 1 96.19 100 HIS A C 1
ATOM 767 O O . HIS A 1 100 ? -8.664 -1.05 -1.882 1 96.19 100 HIS A O 1
ATOM 773 N N . GLY A 1 101 ? -10.477 -2.281 -1.178 1 96.81 101 GLY A N 1
ATOM 774 C CA . GLY A 1 101 ? -9.641 -2.879 -0.146 1 96.81 101 GLY A CA 1
ATOM 775 C C . GLY A 1 101 ? -10.383 -3.111 1.158 1 96.81 101 GLY A C 1
ATOM 776 O O . GLY A 1 101 ? -11.602 -2.949 1.223 1 96.81 101 GLY A O 1
ATOM 777 N N . HIS A 1 102 ? -9.633 -3.596 2.104 1 98.06 102 HIS A N 1
ATOM 778 C CA . HIS A 1 102 ? -10.062 -3.938 3.453 1 98.06 102 HIS A CA 1
ATOM 779 C C . HIS A 1 102 ? -9.117 -3.359 4.5 1 98.06 102 HIS A C 1
ATOM 781 O O . HIS A 1 102 ? -7.98 -3.82 4.637 1 98.06 102 HIS A O 1
ATOM 787 N N . LEU A 1 103 ? -9.617 -2.383 5.184 1 98.44 103 LEU A N 1
ATOM 788 C CA . LEU A 1 103 ? -8.758 -1.738 6.172 1 98.44 103 LEU A CA 1
ATOM 789 C C . LEU A 1 103 ? -8.906 -2.398 7.539 1 98.44 103 LEU A C 1
ATOM 791 O O . LEU A 1 103 ? -10.023 -2.605 8.016 1 98.44 103 LEU A O 1
ATOM 795 N N . LYS A 1 104 ? -7.809 -2.779 8.109 1 98.12 104 LYS A N 1
ATOM 796 C CA . LYS A 1 104 ? -7.793 -3.291 9.477 1 98.12 104 LYS A CA 1
ATOM 797 C C . LYS A 1 104 ? -7.746 -2.15 10.492 1 98.12 104 LYS A C 1
ATOM 799 O O . LYS A 1 104 ? -6.688 -1.846 11.047 1 98.12 104 LYS A O 1
ATOM 804 N N . LEU A 1 105 ? -8.867 -1.649 10.828 1 98.06 105 LEU A N 1
ATOM 805 C CA . LEU A 1 105 ? -8.914 -0.449 11.656 1 98.06 105 LEU A CA 1
ATOM 806 C C . LEU A 1 105 ? -8.484 -0.759 13.086 1 98.06 105 LEU A C 1
ATOM 808 O O . LEU A 1 105 ? -8.023 0.131 13.805 1 98.06 105 LEU A O 1
ATOM 812 N N . ASP A 1 106 ? -8.594 -2.023 13.508 1 97.62 106 ASP A N 1
ATOM 813 C CA . ASP A 1 106 ? -8.117 -2.418 14.828 1 97.62 106 ASP A CA 1
ATOM 814 C C . ASP A 1 106 ? -6.609 -2.217 14.953 1 97.62 106 ASP A C 1
ATOM 816 O O . ASP A 1 106 ? -6.074 -2.152 16.062 1 97.62 106 ASP A O 1
ATOM 820 N N . ALA A 1 107 ? -5.961 -2.125 13.852 1 97.81 107 ALA A N 1
ATOM 821 C CA . ALA A 1 107 ? -4.512 -1.931 13.867 1 97.81 107 ALA A CA 1
ATOM 822 C C . ALA A 1 107 ? -4.156 -0.449 13.953 1 97.81 107 ALA A C 1
ATOM 824 O O . ALA A 1 107 ? -3.004 -0.094 14.203 1 97.81 107 ALA A O 1
ATOM 825 N N . VAL A 1 108 ? -5.137 0.428 13.742 1 98.56 108 VAL A N 1
ATOM 826 C CA . VAL A 1 108 ? -4.879 1.862 13.82 1 98.56 108 VAL A CA 1
ATOM 827 C C . VAL A 1 108 ? -4.863 2.309 15.273 1 98.56 108 VAL A C 1
ATOM 829 O O . VAL A 1 108 ? -5.902 2.334 15.938 1 98.56 108 VAL A O 1
ATOM 832 N N . ALA A 1 109 ? -3.693 2.686 15.75 1 98.62 109 ALA A N 1
ATOM 833 C CA . ALA A 1 109 ? -3.551 3.113 17.141 1 98.62 109 ALA A CA 1
ATOM 834 C C . ALA A 1 109 ? -3.57 4.633 17.25 1 98.62 109 ALA A C 1
ATOM 836 O O . ALA A 1 109 ? -4.039 5.184 18.25 1 98.62 109 ALA A O 1
ATOM 837 N N . HIS A 1 110 ? -3.02 5.301 16.219 1 98.56 110 HIS A N 1
ATOM 838 C CA . HIS A 1 110 ? -2.885 6.75 16.25 1 98.56 110 HIS A CA 1
ATOM 839 C C . HIS A 1 110 ? -3.24 7.371 14.898 1 98.56 110 HIS A C 1
ATOM 841 O O . HIS A 1 110 ? -3.018 6.762 13.852 1 98.56 110 HIS A O 1
ATOM 847 N N . ILE A 1 111 ? -3.812 8.523 14.914 1 98.69 111 ILE A N 1
ATOM 848 C CA . ILE A 1 111 ? -4.09 9.32 13.727 1 98.69 111 ILE A CA 1
ATOM 849 C C . ILE A 1 111 ? -3.473 10.711 13.883 1 98.69 111 ILE A C 1
ATOM 851 O O . ILE A 1 111 ? -3.508 11.297 14.969 1 98.69 111 ILE A O 1
ATOM 855 N N . ALA A 1 112 ? -2.912 11.219 12.867 1 98.5 112 ALA A N 1
ATOM 856 C CA . ALA A 1 112 ? -2.387 12.578 12.867 1 98.5 112 ALA A CA 1
ATOM 857 C C . ALA A 1 112 ? -2.922 13.367 11.672 1 98.5 112 ALA A C 1
ATOM 859 O O . ALA A 1 112 ? -2.939 12.867 10.547 1 98.5 112 ALA A O 1
ATOM 860 N N . LEU A 1 113 ? -3.492 14.492 11.922 1 98.31 113 LEU A N 1
ATOM 861 C CA . LEU A 1 113 ? -3.762 15.492 10.898 1 98.31 113 LEU A CA 1
ATOM 862 C C . LEU A 1 113 ? -2.574 16.438 10.734 1 98.31 113 LEU A C 1
ATOM 864 O O . LEU A 1 113 ? -2.285 17.234 11.625 1 98.31 113 LEU A O 1
ATOM 868 N N . VAL A 1 114 ? -1.904 16.344 9.586 1 96.94 114 VAL A N 1
ATOM 869 C CA . VAL A 1 114 ? -0.616 17.016 9.422 1 96.94 114 VAL A CA 1
ATOM 870 C C . VAL A 1 114 ? -0.718 18.078 8.344 1 96.94 114 VAL A C 1
ATOM 872 O O . VAL A 1 114 ? -1.241 17.828 7.258 1 96.94 114 VAL A O 1
ATOM 875 N N . SER A 1 115 ? -0.328 19.281 8.695 1 95.25 115 SER A N 1
ATOM 876 C CA . SER A 1 115 ? -0.145 20.391 7.762 1 95.25 115 SER A CA 1
ATOM 877 C C . SER A 1 115 ? 1.332 20.734 7.594 1 95.25 115 SER A C 1
ATOM 879 O O . SER A 1 115 ? 1.93 21.375 8.469 1 95.25 115 SER A O 1
ATOM 881 N N . LYS A 1 116 ? 1.9 20.281 6.57 1 90.69 116 LYS A N 1
ATOM 882 C CA . LYS A 1 116 ? 3.326 20.5 6.355 1 90.69 116 LYS A CA 1
ATOM 883 C C . LYS A 1 116 ? 3.627 20.75 4.879 1 90.69 116 LYS A C 1
ATOM 885 O O . LYS A 1 116 ? 2.965 20.188 4.004 1 90.69 116 LYS A O 1
ATOM 890 N N . ARG A 1 117 ? 4.551 21.594 4.664 1 82.44 117 ARG A N 1
ATOM 891 C CA . ARG A 1 117 ? 5.047 21.844 3.312 1 82.44 117 ARG A CA 1
ATOM 892 C C . ARG A 1 117 ? 5.859 20.656 2.803 1 82.44 117 ARG A C 1
ATOM 894 O O . ARG A 1 117 ? 6.535 19.984 3.58 1 82.44 117 ARG A O 1
ATOM 901 N N . PHE A 1 118 ? 5.602 20.391 1.589 1 72.5 118 PHE A N 1
ATOM 902 C CA . PHE A 1 118 ? 6.391 19.391 0.886 1 72.5 118 PHE A CA 1
ATOM 903 C C . PHE A 1 118 ? 6.785 19.891 -0.502 1 72.5 118 PHE A C 1
ATOM 905 O O . PHE A 1 118 ? 5.918 20.188 -1.325 1 72.5 118 PHE A O 1
ATOM 912 N N . MET A 1 119 ? 8.117 19.875 -0.729 1 70.88 119 MET A N 1
ATOM 913 C CA . MET A 1 119 ? 8.672 20.359 -1.99 1 70.88 119 MET A CA 1
ATOM 914 C C . MET A 1 119 ? 8.141 21.766 -2.312 1 70.88 119 MET A C 1
ATOM 916 O O . MET A 1 119 ? 7.684 22.016 -3.428 1 70.88 119 MET A O 1
ATOM 920 N N . GLY A 1 120 ? 8.023 22.578 -1.299 1 73.19 120 GLY A N 1
ATOM 921 C CA . GLY A 1 120 ? 7.688 23.984 -1.488 1 73.19 120 GLY A CA 1
ATOM 922 C C . GLY A 1 120 ? 6.191 24.234 -1.496 1 73.19 120 GLY A C 1
ATOM 923 O O . GLY A 1 120 ? 5.754 25.391 -1.569 1 73.19 120 GLY A O 1
ATOM 924 N N . LYS A 1 121 ? 5.426 23.156 -1.461 1 83.31 121 LYS A N 1
ATOM 925 C CA . LYS A 1 121 ? 3.979 23.359 -1.483 1 83.31 121 LYS A CA 1
ATOM 926 C C . LYS A 1 121 ? 3.332 22.859 -0.195 1 83.31 121 LYS A C 1
ATOM 928 O O . LYS A 1 121 ? 3.76 21.844 0.368 1 83.31 121 LYS A O 1
ATOM 933 N N . GLU A 1 122 ? 2.371 23.703 0.147 1 88.56 122 GLU A N 1
ATOM 934 C CA . GLU A 1 122 ? 1.612 23.328 1.335 1 88.56 122 GLU A CA 1
ATOM 935 C C . GLU A 1 122 ? 0.849 22.016 1.108 1 88.56 122 GLU A C 1
ATOM 937 O O . GLU A 1 122 ? 0.294 21.797 0.03 1 88.56 122 GLU A O 1
ATOM 942 N N . GLY A 1 123 ? 0.863 21.141 2.102 1 94.19 123 GLY A N 1
ATOM 943 C CA . GLY A 1 123 ? 0.091 19.906 2.041 1 94.19 123 GLY A CA 1
ATOM 944 C C . GLY A 1 123 ? -0.61 19.578 3.344 1 94.19 123 GLY A C 1
ATOM 945 O O . GLY A 1 123 ? -0.16 19.984 4.418 1 94.19 123 GLY A O 1
ATOM 946 N N . HIS A 1 124 ? -1.794 19 3.266 1 97.31 124 HIS A N 1
ATOM 947 C CA . HIS A 1 124 ? -2.576 18.531 4.398 1 97.31 124 HIS A CA 1
ATOM 948 C C . HIS A 1 124 ? -2.93 17.047 4.238 1 97.31 124 HIS A C 1
ATOM 950 O O . HIS A 1 124 ? -3.357 16.625 3.164 1 97.31 124 HIS A O 1
ATOM 956 N N . SER A 1 125 ? -2.686 16.328 5.312 1 97.69 125 SER A N 1
ATOM 957 C CA . SER A 1 125 ? -2.922 14.891 5.164 1 97.69 125 SER A CA 1
ATOM 958 C C . SER A 1 125 ? -3.467 14.289 6.453 1 97.69 125 SER A C 1
ATOM 960 O O . SER A 1 125 ? -3.209 14.797 7.543 1 97.69 125 SER A O 1
ATOM 9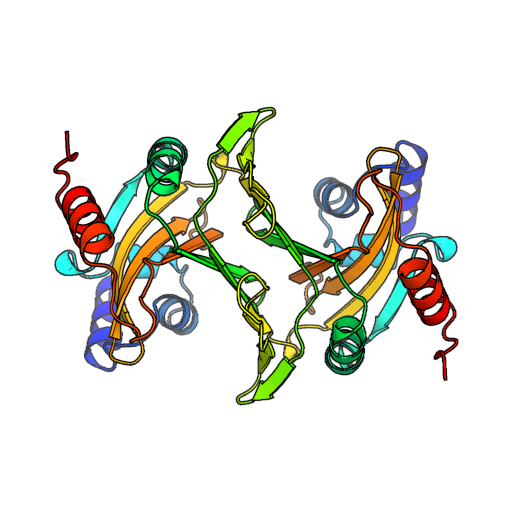62 N N . PHE A 1 126 ? -4.27 13.281 6.332 1 98.56 126 PHE A N 1
ATOM 963 C CA . PHE A 1 126 ? -4.621 12.328 7.379 1 98.56 126 PHE A CA 1
ATOM 964 C C . PHE A 1 126 ? -3.656 11.148 7.383 1 98.56 126 PHE A C 1
ATOM 966 O O . PHE A 1 126 ? -3.479 10.484 6.363 1 98.56 126 PHE A O 1
ATOM 973 N N . GLN A 1 127 ? -3.029 10.906 8.484 1 98.56 127 GLN A N 1
ATOM 974 C CA . GLN A 1 127 ? -2.061 9.82 8.57 1 98.56 127 GLN A CA 1
ATOM 975 C C . GLN A 1 127 ? -2.455 8.82 9.656 1 98.56 127 GLN A C 1
ATOM 977 O O . GLN A 1 127 ? -2.84 9.203 10.758 1 98.56 127 GLN A O 1
ATOM 982 N N . PHE A 1 128 ? -2.365 7.547 9.336 1 98.88 128 PHE A N 1
ATOM 983 C CA . PHE A 1 128 ? -2.811 6.473 10.219 1 98.88 128 PHE A CA 1
ATOM 984 C C . PHE A 1 128 ? -1.645 5.574 10.609 1 98.88 128 PHE A C 1
ATOM 986 O O . PHE A 1 128 ? -0.907 5.094 9.742 1 98.88 128 PHE A O 1
ATOM 993 N N . PHE A 1 129 ? -1.475 5.348 11.93 1 98.81 129 PHE A N 1
ATOM 994 C CA . PHE A 1 129 ? -0.32 4.613 12.438 1 98.81 129 PHE A CA 1
ATOM 995 C C . PHE A 1 129 ? -0.761 3.424 13.281 1 98.81 129 PHE A C 1
ATOM 997 O O . PHE A 1 129 ? -1.797 3.48 13.945 1 98.81 129 PHE A O 1
ATOM 1004 N N . ASP A 1 130 ? 0.031 2.396 13.242 1 98.56 130 ASP A N 1
ATOM 1005 C CA . ASP A 1 130 ? -0.253 1.254 14.102 1 98.56 130 ASP A CA 1
ATOM 1006 C C . ASP A 1 130 ? 0.368 1.441 15.484 1 98.56 130 ASP A C 1
ATOM 1008 O O . ASP A 1 130 ? 0.929 2.5 15.781 1 98.56 130 ASP A O 1
ATOM 1012 N N . ALA A 1 131 ? 0.27 0.468 16.359 1 98.06 131 ALA A N 1
ATOM 1013 C CA . ALA A 1 131 ? 0.7 0.562 17.75 1 98.06 131 ALA A CA 1
ATOM 1014 C C . ALA A 1 131 ? 2.219 0.661 17.859 1 98.06 131 ALA A C 1
ATOM 1016 O O . ALA A 1 131 ? 2.75 1.25 18.797 1 98.06 131 ALA A O 1
ATOM 1017 N N . ALA A 1 132 ? 2.934 0.115 16.859 1 97.19 132 ALA A N 1
ATOM 1018 C CA . ALA A 1 132 ? 4.395 0.159 16.859 1 97.19 132 ALA A CA 1
ATOM 1019 C C . ALA A 1 132 ? 4.902 1.482 16.297 1 97.19 132 ALA A C 1
ATOM 1021 O O . ALA A 1 132 ? 6.105 1.746 16.297 1 97.19 132 ALA A O 1
ATOM 1022 N N . GLY A 1 133 ? 3.986 2.309 15.75 1 97.94 133 GLY A N 1
ATOM 1023 C CA . GLY A 1 133 ? 4.348 3.617 15.227 1 97.94 133 GLY A CA 1
ATOM 1024 C C . GLY A 1 133 ? 4.629 3.607 13.734 1 97.94 133 GLY A C 1
ATOM 1025 O O . GLY A 1 133 ? 5.16 4.578 13.195 1 97.94 133 GLY A O 1
ATOM 1026 N N . ARG A 1 134 ? 4.301 2.555 13.062 1 96.62 134 ARG A N 1
ATOM 1027 C CA . ARG A 1 134 ? 4.453 2.463 11.617 1 96.62 134 ARG A CA 1
ATOM 1028 C C . ARG A 1 134 ? 3.281 3.129 10.898 1 96.62 134 ARG A C 1
ATOM 1030 O O . ARG A 1 134 ? 2.129 2.984 11.312 1 96.62 134 ARG A O 1
ATOM 1037 N N . CYS A 1 135 ? 3.58 3.865 9.852 1 98.19 135 CYS A N 1
ATOM 1038 C CA . CYS A 1 135 ? 2.525 4.48 9.055 1 98.19 135 CYS A CA 1
ATOM 1039 C C . CYS A 1 135 ? 1.82 3.445 8.188 1 98.19 135 CYS A C 1
ATOM 1041 O O . CYS A 1 135 ? 2.455 2.781 7.367 1 98.19 135 CYS A O 1
ATOM 1043 N N . ILE A 1 136 ? 0.539 3.27 8.359 1 98.56 136 ILE A N 1
ATOM 1044 C CA . ILE A 1 136 ? -0.259 2.328 7.578 1 98.56 136 ILE A CA 1
ATOM 1045 C C . ILE A 1 136 ? -0.579 2.93 6.211 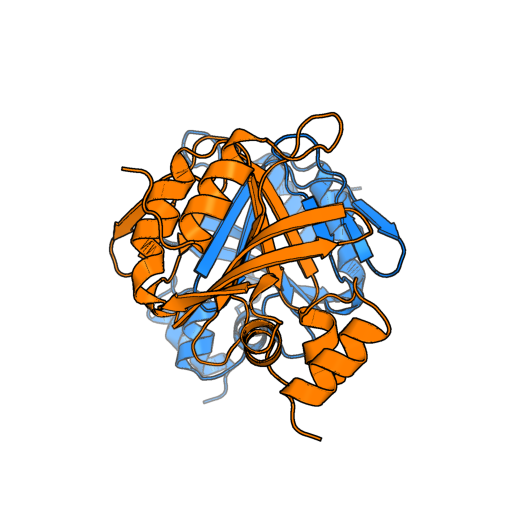1 98.56 136 ILE A C 1
ATOM 1047 O O . ILE A 1 136 ? -0.335 2.303 5.18 1 98.56 136 ILE A O 1
ATOM 1051 N N . PHE A 1 137 ? -1.119 4.117 6.215 1 98.75 137 PHE A N 1
ATOM 1052 C CA . PHE A 1 137 ? -1.404 4.852 4.988 1 98.75 137 PHE A CA 1
ATOM 1053 C C . PHE A 1 137 ? -1.68 6.32 5.285 1 98.75 137 PHE A C 1
ATOM 1055 O O . PHE A 1 137 ? -1.8 6.711 6.445 1 98.75 137 PHE A O 1
ATOM 1062 N N . LYS A 1 138 ? -1.677 7.133 4.27 1 98.12 138 LYS A N 1
ATOM 1063 C CA . LYS A 1 138 ? -1.958 8.562 4.336 1 98.12 138 LYS A CA 1
ATOM 1064 C C . LYS A 1 138 ? -2.992 8.977 3.291 1 98.12 138 LYS A C 1
ATOM 1066 O O . LYS A 1 138 ? -3.047 8.391 2.205 1 98.12 138 LYS A O 1
ATOM 1071 N N . ILE A 1 139 ? -3.717 9.945 3.627 1 98.38 139 ILE A N 1
ATOM 1072 C CA . ILE A 1 139 ? -4.641 10.555 2.68 1 98.38 139 ILE A CA 1
ATOM 1073 C C . ILE A 1 139 ? -4.363 12.055 2.584 1 98.38 139 ILE A C 1
ATOM 1075 O O . ILE A 1 139 ? -4.586 12.797 3.545 1 98.38 139 ILE A O 1
ATOM 1079 N N . TYR A 1 140 ? -3.932 12.477 1.467 1 97.19 140 TYR A N 1
ATOM 1080 C CA . TYR A 1 140 ? -3.646 13.891 1.214 1 97.19 140 TYR A CA 1
ATOM 1081 C C . TYR A 1 140 ? -4.84 14.578 0.563 1 97.19 140 TYR A C 1
ATOM 1083 O O . TYR A 1 140 ? -5.516 13.992 -0.288 1 97.19 140 TYR A O 1
ATOM 1091 N N . LEU A 1 141 ? -5.004 15.82 0.925 1 97.81 141 LEU A N 1
ATOM 1092 C CA . LEU A 1 141 ? -6.004 16.625 0.237 1 97.81 141 LEU A CA 1
ATOM 1093 C C . LEU A 1 141 ? -5.664 16.766 -1.243 1 97.81 141 LEU A C 1
ATOM 1095 O O . LEU A 1 141 ? -4.492 16.719 -1.624 1 97.81 141 LEU A O 1
ATOM 1099 N N . GLY A 1 142 ? -6.723 16.953 -2.012 1 95.88 142 GLY A N 1
ATOM 1100 C CA . GLY A 1 142 ? -6.57 17.016 -3.457 1 95.88 142 GLY A CA 1
ATOM 1101 C C . GLY A 1 142 ? -6.152 18.375 -3.959 1 95.88 142 GLY A C 1
ATOM 1102 O O . GLY A 1 142 ? -6.16 19.344 -3.205 1 95.88 142 GLY A O 1
ATOM 1103 N N . ARG A 1 143 ? -5.742 18.328 -5.156 1 94 143 ARG A N 1
ATOM 1104 C CA . ARG A 1 143 ? -5.363 19.547 -5.863 1 94 143 ARG A CA 1
ATOM 1105 C C . ARG A 1 143 ? -6.098 19.656 -7.195 1 94 143 ARG A C 1
ATOM 1107 O O . ARG A 1 143 ? -6.48 18.641 -7.785 1 94 143 ARG A O 1
ATOM 1114 N N . ASP A 1 144 ? -6.215 20.859 -7.664 1 92.12 144 ASP A N 1
ATOM 1115 C CA . ASP A 1 144 ? -6.824 21.078 -8.977 1 92.12 144 ASP A CA 1
ATOM 1116 C C . ASP A 1 144 ? -5.785 20.953 -10.086 1 92.12 144 ASP A C 1
ATOM 1118 O O . ASP A 1 144 ? -4.652 20.531 -9.844 1 92.12 144 ASP A O 1
ATOM 1122 N N . HIS A 1 145 ? -6.176 21.188 -11.289 1 88.19 145 HIS A N 1
ATOM 1123 C CA . HIS A 1 145 ? -5.324 21.016 -12.461 1 88.19 145 HIS A CA 1
ATOM 1124 C C . HIS A 1 145 ? -4.137 21.969 -12.414 1 88.19 145 HIS A C 1
ATOM 1126 O O . HIS A 1 145 ? -3.117 21.719 -13.07 1 88.19 145 HIS A O 1
ATOM 1132 N N . GLN A 1 146 ? -4.277 23.094 -11.609 1 90 146 GLN A N 1
ATOM 1133 C CA . GLN A 1 146 ? -3.188 24.062 -11.453 1 90 146 GLN A CA 1
ATOM 1134 C C . GLN A 1 146 ? -2.348 23.734 -10.219 1 90 146 GLN A C 1
ATOM 1136 O O . GLN A 1 146 ? -1.503 24.547 -9.82 1 90 146 GLN A O 1
ATOM 1141 N N . ARG A 1 147 ? -2.672 22.625 -9.617 1 89.69 147 ARG A N 1
ATOM 1142 C CA . ARG A 1 147 ? -1.916 22.109 -8.484 1 89.69 147 ARG A CA 1
ATOM 1143 C C . ARG A 1 147 ? -2.195 22.938 -7.227 1 89.69 147 ARG A C 1
ATOM 1145 O O . ARG A 1 147 ? -1.361 23 -6.32 1 89.69 147 ARG A O 1
ATOM 1152 N N . ASN A 1 148 ? -3.322 23.594 -7.262 1 92.69 148 ASN A N 1
ATOM 1153 C CA . ASN A 1 148 ? -3.764 24.25 -6.043 1 92.69 148 ASN A CA 1
ATOM 1154 C C . ASN A 1 148 ? -4.645 23.344 -5.191 1 92.69 148 ASN A C 1
ATOM 1156 O O . ASN A 1 148 ? -5.457 22.594 -5.723 1 92.69 148 ASN A O 1
ATOM 1160 N N . LEU A 1 149 ? -4.473 23.531 -3.936 1 96 149 LEU A N 1
ATOM 1161 C CA . LEU A 1 149 ? -5.34 22.781 -3.027 1 96 149 LEU A CA 1
ATOM 1162 C C . LEU A 1 149 ? -6.801 23.188 -3.225 1 96 149 LEU A C 1
ATOM 1164 O O . LEU A 1 149 ? -7.098 24.344 -3.51 1 96 149 LEU A O 1
ATOM 1168 N N . LEU A 1 150 ? -7.66 22.234 -3.018 1 96.25 150 LEU A N 1
ATOM 1169 C CA . LEU A 1 150 ? -9.086 22.516 -3.086 1 96.25 150 LEU A CA 1
ATOM 1170 C C . LEU A 1 150 ? -9.562 23.234 -1.829 1 96.25 150 LEU A C 1
ATOM 1172 O O . LEU A 1 150 ? -9.539 22.672 -0.734 1 96.25 150 LEU A O 1
ATOM 1176 N N . PRO A 1 151 ? -10.031 24.484 -1.955 1 95.81 151 PRO A N 1
ATOM 1177 C CA . PRO A 1 151 ? -10.305 25.312 -0.787 1 95.81 151 PRO A CA 1
ATOM 1178 C C . PRO A 1 151 ? -11.312 24.688 0.168 1 95.81 151 PRO A C 1
ATOM 1180 O O . PRO A 1 151 ? -11.188 24.828 1.388 1 95.81 151 PRO A O 1
ATOM 1183 N N . GLU A 1 152 ? -12.328 24.031 -0.376 1 96.75 152 GLU A N 1
ATOM 1184 C CA . GLU A 1 152 ? -13.336 23.422 0.482 1 96.75 152 GLU A CA 1
ATOM 1185 C C . GLU A 1 152 ? -12.734 22.328 1.349 1 96.75 152 GLU A C 1
ATOM 1187 O O . GLU A 1 152 ? -13.086 22.172 2.52 1 96.75 152 GLU A O 1
ATOM 1192 N N . GLN A 1 153 ? -11.844 21.516 0.796 1 97.81 153 GLN A N 1
ATOM 1193 C CA . GLN A 1 153 ? -11.164 20.469 1.56 1 97.81 153 GLN A CA 1
ATOM 1194 C C . GLN A 1 153 ? -10.297 21.078 2.66 1 97.81 153 GLN A C 1
ATOM 1196 O O . GLN A 1 153 ? -10.273 20.578 3.785 1 97.81 153 GLN A O 1
ATOM 1201 N N . VAL A 1 154 ? -9.641 22.156 2.254 1 97.31 154 VAL A N 1
ATOM 1202 C CA . VAL A 1 154 ? -8.766 22.812 3.221 1 97.31 154 VAL A CA 1
ATOM 1203 C C . VAL A 1 154 ? -9.586 23.328 4.398 1 97.31 154 VAL A C 1
ATOM 1205 O O . VAL A 1 154 ? -9.211 23.141 5.559 1 97.31 154 VAL A O 1
ATOM 1208 N N . ALA A 1 155 ? -10.688 23.922 4.125 1 97 155 ALA A N 1
ATOM 1209 C CA . ALA A 1 155 ? -11.547 24.469 5.172 1 97 155 ALA A CA 1
ATOM 1210 C C . ALA A 1 155 ? -12.031 23.375 6.113 1 97 155 ALA A C 1
ATOM 1212 O O . ALA A 1 155 ? -11.984 23.531 7.336 1 97 155 ALA A O 1
ATOM 1213 N N . ARG A 1 156 ? -12.469 22.281 5.605 1 96.81 156 ARG A N 1
ATOM 1214 C CA . ARG A 1 156 ? -12.969 21.172 6.41 1 96.81 156 ARG A CA 1
ATOM 1215 C C . ARG A 1 156 ? -11.844 20.562 7.242 1 96.81 156 ARG A C 1
ATOM 1217 O O . ARG A 1 156 ? -12.047 20.219 8.406 1 96.81 156 ARG A O 1
ATOM 1224 N N . PHE A 1 157 ? -10.727 20.469 6.625 1 98 157 PHE A N 1
ATOM 1225 C CA . PHE A 1 157 ? -9.562 19.906 7.309 1 98 157 PHE A CA 1
ATOM 1226 C C . PHE A 1 157 ? -9.164 20.781 8.5 1 98 157 PHE A C 1
ATOM 1228 O O . PHE A 1 157 ? -8.938 20.266 9.594 1 98 157 PHE A O 1
ATOM 1235 N N . MET A 1 158 ? -9.102 22.047 8.242 1 96.38 158 MET A N 1
ATOM 1236 C CA . MET A 1 158 ? -8.695 22.984 9.297 1 96.38 158 MET A CA 1
ATOM 1237 C C . MET A 1 158 ? -9.734 23.016 10.414 1 96.38 158 MET A C 1
ATOM 1239 O O . MET A 1 158 ? -9.383 23.203 11.586 1 96.38 158 MET A O 1
ATOM 1243 N N . ALA A 1 159 ? -10.984 22.797 10.047 1 95.88 159 ALA A N 1
ATOM 1244 C CA . ALA A 1 159 ? -12.039 22.719 11.055 1 95.88 159 ALA A CA 1
ATOM 1245 C C . ALA A 1 159 ? -11.828 21.5 11.961 1 95.88 159 ALA A C 1
ATOM 1247 O O . ALA A 1 159 ? -12.016 21.594 13.18 1 95.88 159 ALA A O 1
ATOM 1248 N N . LEU A 1 160 ? -11.445 20.406 11.359 1 95.19 160 LEU A N 1
ATOM 1249 C CA . LEU A 1 160 ? -11.164 19.203 12.133 1 95.19 160 LEU A CA 1
ATOM 1250 C C . LEU A 1 160 ? -9.969 19.406 13.055 1 95.19 160 LEU A C 1
ATOM 1252 O O . LEU A 1 160 ? -9.977 18.969 14.203 1 95.19 160 LEU A O 1
ATOM 1256 N N . ARG A 1 161 ? -8.984 20.078 12.516 1 95.12 161 ARG A N 1
ATOM 1257 C CA . ARG A 1 161 ? -7.777 20.328 13.305 1 95.12 161 ARG A CA 1
ATOM 1258 C C . ARG A 1 161 ? -8.094 21.156 14.547 1 95.12 161 ARG A C 1
ATOM 1260 O O . ARG A 1 161 ? -7.5 20.953 15.602 1 95.12 161 ARG A O 1
ATOM 1267 N N . LYS A 1 162 ? -8.953 22.094 14.367 1 89.81 162 LYS A N 1
ATOM 1268 C CA . LYS A 1 162 ? -9.32 23 15.461 1 89.81 162 LYS A CA 1
ATOM 1269 C C . LYS A 1 162 ? -10.328 22.344 16.391 1 89.81 162 LYS A C 1
ATOM 1271 O O . LYS A 1 162 ? -10.578 22.844 17.5 1 89.81 162 LYS A O 1
ATOM 1276 N N . GLY A 1 163 ? -10.672 21.078 16.125 1 79 163 GLY A N 1
ATOM 1277 C CA . GLY A 1 163 ? -11.664 20.406 16.938 1 79 163 GLY A CA 1
ATOM 1278 C C . GLY A 1 163 ? -13.07 20.953 16.75 1 79 163 GLY A C 1
ATOM 1279 O O . GLY A 1 163 ? -13.914 20.828 17.641 1 79 163 GLY A O 1
ATOM 1280 N N . VAL A 1 164 ? -13.312 21.875 15.719 1 61.88 164 VAL A N 1
ATOM 1281 C CA . VAL A 1 164 ? -14.625 22.469 15.477 1 61.88 164 VAL A CA 1
ATOM 1282 C C . VAL A 1 164 ? -15.414 21.594 14.516 1 61.88 164 VAL A C 1
ATOM 1284 O O . VAL A 1 164 ? -14.891 21.141 13.492 1 61.88 164 VAL A O 1
ATOM 1287 N N . SER A 1 165 ? -16.062 20.469 14.906 1 47.5 165 SER A N 1
ATOM 1288 C CA . SER A 1 165 ? -16.906 19.625 14.078 1 47.5 165 SER A CA 1
ATOM 1289 C C . SER A 1 165 ? -17.844 20.453 13.211 1 47.5 165 SER A C 1
ATOM 1291 O O . SER A 1 165 ? -18.453 21.422 13.695 1 47.5 165 SER A O 1
ATOM 1293 N N . ASN A 1 166 ? -17.562 20.703 11.984 1 41.25 166 ASN A N 1
ATOM 1294 C CA . ASN A 1 166 ? -18.578 21.391 11.188 1 41.25 166 ASN A CA 1
ATOM 1295 C C . ASN A 1 166 ? -19.953 20.766 11.375 1 41.25 166 ASN A C 1
ATOM 1297 O O . ASN A 1 166 ? -20.156 19.594 11.031 1 41.25 166 ASN A O 1
ATOM 1301 N N . GLU A 1 167 ? -20.625 20.938 12.438 1 32.47 167 GLU A N 1
ATOM 1302 C CA . GLU A 1 167 ? -22.062 20.766 12.305 1 32.47 167 GLU A CA 1
ATOM 1303 C C . GLU A 1 167 ? -22.641 21.672 11.219 1 32.47 167 GLU A C 1
ATOM 1305 O O . GLU A 1 167 ? -22.172 22.797 11.039 1 32.47 167 GLU A O 1
ATOM 1310 N N . MET B 1 1 ? 9.867 -31.297 11.484 1 86.19 1 MET B N 1
ATOM 1311 C CA . MET B 1 1 ? 9.398 -31.125 10.109 1 86.19 1 MET B CA 1
ATOM 1312 C C . MET B 1 1 ? 9.977 -29.875 9.484 1 86.19 1 MET B C 1
ATOM 1314 O O . MET B 1 1 ? 10.141 -28.844 10.164 1 86.19 1 MET B O 1
ATOM 1318 N N . THR B 1 2 ? 10.523 -30.016 8.266 1 90.81 2 THR B N 1
ATOM 1319 C CA . THR B 1 2 ? 11.055 -28.859 7.555 1 90.81 2 THR B CA 1
ATOM 1320 C C . THR B 1 2 ? 9.945 -27.859 7.242 1 90.81 2 THR B C 1
ATOM 1322 O O . THR B 1 2 ? 8.758 -28.188 7.332 1 90.81 2 THR B O 1
ATOM 1325 N N . ILE B 1 3 ? 10.289 -26.688 7.008 1 89.31 3 ILE B N 1
ATOM 1326 C CA . ILE B 1 3 ? 9.312 -25.672 6.645 1 89.31 3 ILE B CA 1
ATOM 1327 C C . ILE B 1 3 ? 8.516 -26.125 5.426 1 89.31 3 ILE B C 1
ATOM 1329 O O . ILE B 1 3 ? 7.297 -25.953 5.375 1 89.31 3 ILE B O 1
ATOM 1333 N N . ALA B 1 4 ? 9.172 -26.703 4.504 1 89.69 4 ALA B N 1
ATOM 1334 C CA . ALA B 1 4 ? 8.523 -27.188 3.291 1 89.69 4 ALA B CA 1
ATOM 1335 C C . ALA B 1 4 ? 7.449 -28.219 3.617 1 89.69 4 ALA B C 1
ATOM 1337 O O . ALA B 1 4 ? 6.352 -28.188 3.057 1 89.69 4 ALA B O 1
ATOM 1338 N N . GLN B 1 5 ? 7.715 -29.047 4.488 1 91.44 5 GLN B N 1
ATOM 1339 C CA . GLN B 1 5 ? 6.77 -30.078 4.895 1 91.44 5 GLN B CA 1
ATOM 1340 C C . GLN B 1 5 ? 5.574 -29.469 5.625 1 91.44 5 GLN B C 1
ATOM 1342 O O . GLN B 1 5 ? 4.438 -29.906 5.422 1 91.44 5 GLN B O 1
ATOM 1347 N N . GLN B 1 6 ? 5.887 -28.531 6.438 1 92.75 6 GLN B N 1
ATOM 1348 C CA . GLN B 1 6 ? 4.82 -27.875 7.176 1 92.75 6 GLN B CA 1
ATOM 1349 C C . GLN B 1 6 ? 3.873 -27.141 6.23 1 92.75 6 GLN B C 1
ATOM 1351 O O . GLN B 1 6 ? 2.652 -27.203 6.395 1 92.75 6 GLN B O 1
ATOM 1356 N N . ILE B 1 7 ? 4.449 -26.484 5.266 1 90.81 7 ILE B N 1
ATOM 1357 C CA . ILE B 1 7 ? 3.666 -25.75 4.277 1 90.81 7 ILE B CA 1
ATOM 1358 C C . ILE B 1 7 ? 2.797 -26.719 3.484 1 90.81 7 ILE B C 1
ATOM 1360 O O . ILE B 1 7 ? 1.604 -26.484 3.289 1 90.81 7 ILE B O 1
ATOM 1364 N N . HIS B 1 8 ? 3.406 -27.797 3.105 1 89.69 8 HIS B N 1
ATOM 1365 C CA . HIS B 1 8 ? 2.672 -28.812 2.348 1 89.69 8 HIS B CA 1
ATOM 1366 C C . HIS B 1 8 ? 1.504 -29.359 3.154 1 89.69 8 HIS B C 1
ATOM 1368 O O . HIS B 1 8 ? 0.411 -29.562 2.619 1 89.69 8 HIS B O 1
ATOM 1374 N N . HIS B 1 9 ? 1.739 -29.578 4.402 1 91 9 HIS B N 1
ATOM 1375 C CA . HIS B 1 9 ? 0.697 -30.094 5.281 1 91 9 HIS B CA 1
ATOM 1376 C C . HIS B 1 9 ? -0.463 -29.109 5.395 1 91 9 HIS B C 1
ATOM 1378 O O . HIS B 1 9 ? -1.627 -29.5 5.27 1 91 9 HIS B O 1
ATOM 1384 N N . LEU B 1 10 ? -0.167 -27.859 5.562 1 91.06 10 LEU B N 1
ATOM 1385 C CA . LEU B 1 10 ? -1.192 -26.828 5.707 1 91.06 10 LEU B CA 1
ATOM 1386 C C . LEU B 1 10 ? -2.01 -26.703 4.426 1 91.06 10 LEU B C 1
ATOM 1388 O O . LEU B 1 10 ? -3.234 -26.562 4.477 1 91.06 10 LEU B O 1
ATOM 1392 N N . LEU B 1 11 ? -1.31 -26.828 3.318 1 88.12 11 LEU B N 1
ATOM 1393 C CA . LEU B 1 11 ? -1.98 -26.656 2.035 1 88.12 11 LEU B CA 1
ATOM 1394 C C . LEU B 1 11 ? -2.854 -27.859 1.714 1 88.12 11 LEU B C 1
ATOM 1396 O O . LEU B 1 11 ? -3.875 -27.734 1.035 1 88.12 11 LEU B O 1
ATOM 1400 N N . THR B 1 12 ? -2.414 -29 2.188 1 88.56 12 THR B N 1
ATOM 1401 C CA . THR B 1 12 ? -3.225 -30.203 2.01 1 88.56 12 THR B CA 1
ATOM 1402 C C . THR B 1 12 ? -4.512 -30.109 2.824 1 88.56 12 THR B C 1
ATOM 1404 O O . THR B 1 12 ? -5.574 -30.547 2.367 1 88.56 12 THR B O 1
ATOM 1407 N N . GLU B 1 13 ? -4.418 -29.531 3.99 1 90.38 13 GLU B N 1
ATOM 1408 C CA . GLU B 1 13 ? -5.582 -29.344 4.855 1 90.38 13 GLU B CA 1
ATOM 1409 C C . GLU B 1 13 ? -6.52 -28.281 4.305 1 90.38 13 GLU B C 1
ATOM 1411 O O . GLU B 1 13 ? -7.742 -28.422 4.371 1 90.38 13 GLU B O 1
ATOM 1416 N N . ASP B 1 14 ? -5.934 -27.219 3.791 1 88.94 14 ASP B N 1
ATOM 1417 C CA . ASP B 1 14 ? -6.691 -26.125 3.195 1 88.94 14 ASP B CA 1
ATOM 1418 C C . ASP B 1 14 ? -5.98 -25.578 1.967 1 88.94 14 ASP B C 1
ATOM 1420 O O . ASP B 1 14 ? -5.164 -24.656 2.078 1 88.94 14 ASP B O 1
ATOM 1424 N N . PRO B 1 15 ? -6.387 -26.094 0.845 1 84.06 15 PRO B N 1
ATOM 1425 C CA . PRO B 1 15 ? -5.715 -25.688 -0.387 1 84.06 15 PRO B CA 1
ATOM 1426 C C . PRO B 1 15 ? -5.887 -24.188 -0.68 1 84.06 15 PRO B C 1
ATOM 1428 O O . PRO B 1 15 ? -5.109 -23.625 -1.447 1 84.06 15 PRO B O 1
ATOM 1431 N N . ASP B 1 16 ? -6.82 -23.516 -0.051 1 84.38 16 ASP B N 1
ATOM 1432 C CA . ASP B 1 16 ? -7.125 -22.125 -0.344 1 84.38 1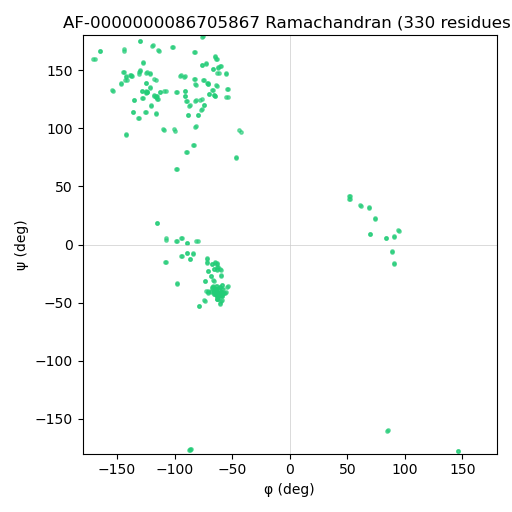6 ASP B CA 1
ATOM 1433 C C . ASP B 1 16 ? -6.445 -21.188 0.654 1 84.38 16 ASP B C 1
ATOM 1435 O O . ASP B 1 16 ? -6.621 -19.969 0.594 1 84.38 16 ASP B O 1
ATOM 1439 N N . LEU B 1 17 ? -5.68 -21.797 1.537 1 86.94 17 LEU B N 1
ATOM 1440 C CA . LEU B 1 17 ? -5.027 -20.969 2.555 1 86.94 17 LEU B CA 1
ATOM 1441 C C . LEU B 1 17 ? -4.031 -20.016 1.92 1 86.94 17 LEU B C 1
ATOM 1443 O O . LEU B 1 17 ? -3.182 -20.422 1.126 1 86.94 17 LEU B O 1
ATOM 1447 N N . HIS B 1 18 ? -4.133 -18.766 2.219 1 89 18 HIS B N 1
ATOM 1448 C CA . HIS B 1 18 ? -3.277 -17.734 1.633 1 89 18 HIS B CA 1
ATOM 1449 C C . HIS B 1 18 ? -1.854 -17.828 2.17 1 89 18 HIS B C 1
ATOM 1451 O O . HIS B 1 18 ? -1.65 -18.047 3.365 1 89 18 HIS B O 1
ATOM 1457 N N . PRO B 1 19 ? -0.875 -17.656 1.354 1 91.25 19 PRO B N 1
ATOM 1458 C CA . PRO B 1 19 ? 0.52 -17.734 1.798 1 91.25 19 PRO B CA 1
ATOM 1459 C C . PRO B 1 19 ? 0.815 -16.797 2.969 1 91.25 19 PRO B C 1
ATOM 1461 O O . PRO B 1 19 ? 1.6 -17.141 3.855 1 91.25 19 PRO B O 1
ATOM 1464 N N . SER B 1 20 ? 0.191 -15.633 2.947 1 91.31 20 SER B N 1
ATOM 1465 C CA . SER B 1 20 ? 0.418 -14.695 4.039 1 91.31 20 SER B CA 1
ATOM 1466 C C . SER B 1 20 ? -0.062 -15.266 5.371 1 91.31 20 SER B C 1
ATOM 1468 O O . SER B 1 20 ? 0.573 -15.062 6.406 1 91.31 20 SER B O 1
ATOM 1470 N N . ARG B 1 21 ? -1.156 -16.016 5.348 1 90.25 21 ARG B N 1
ATOM 1471 C CA . ARG B 1 21 ? -1.678 -16.656 6.559 1 90.25 21 ARG B CA 1
ATOM 1472 C C . ARG B 1 21 ? -0.775 -17.797 7.016 1 90.25 21 ARG B C 1
ATOM 1474 O O . ARG B 1 21 ? -0.543 -17.969 8.211 1 90.25 21 ARG B O 1
ATOM 1481 N N . ILE B 1 22 ? -0.308 -18.562 6.094 1 92.94 22 ILE B N 1
ATOM 1482 C CA . ILE B 1 22 ? 0.629 -19.641 6.402 1 92.94 22 ILE B CA 1
ATOM 1483 C C . ILE B 1 22 ? 1.877 -19.062 7.066 1 92.94 22 ILE B C 1
ATOM 1485 O O . ILE B 1 22 ? 2.354 -19.594 8.07 1 92.94 22 ILE B O 1
ATOM 1489 N N . ALA B 1 23 ? 2.355 -17.953 6.48 1 95.44 23 ALA B N 1
ATOM 1490 C CA . ALA B 1 23 ? 3.549 -17.297 7.008 1 95.44 23 ALA B CA 1
ATOM 1491 C C . ALA B 1 23 ? 3.348 -16.875 8.461 1 95.44 23 ALA B C 1
ATOM 1493 O O . ALA B 1 23 ? 4.219 -17.094 9.305 1 95.44 23 ALA B O 1
ATOM 1494 N N . THR B 1 24 ? 2.188 -16.328 8.75 1 91.75 24 THR B N 1
ATOM 1495 C CA . THR B 1 24 ? 1.861 -15.891 10.102 1 91.75 24 THR B CA 1
ATOM 1496 C C . THR B 1 24 ? 1.781 -17.078 11.047 1 91.75 24 THR B C 1
ATOM 1498 O O . THR B 1 24 ? 2.316 -17.031 12.156 1 91.75 24 THR B O 1
ATOM 1501 N N . THR B 1 25 ? 1.172 -18.156 10.602 1 92 25 THR B N 1
ATOM 1502 C CA . THR B 1 25 ? 0.98 -19.375 11.398 1 92 25 THR B CA 1
ATOM 1503 C C . THR B 1 25 ? 2.322 -20.016 11.742 1 92 25 THR B C 1
ATOM 1505 O O . THR B 1 25 ? 2.535 -20.438 12.883 1 92 25 THR B O 1
ATOM 1508 N N . LEU B 1 26 ? 3.234 -20 10.836 1 94.5 26 LEU B N 1
ATOM 1509 C CA . LEU B 1 26 ? 4.508 -20.703 11 1 94.5 26 LEU B CA 1
ATOM 1510 C C . LEU B 1 26 ? 5.574 -19.766 11.547 1 94.5 26 LEU B C 1
ATOM 1512 O O . LEU B 1 26 ? 6.668 -20.203 11.914 1 94.5 26 LEU B O 1
ATOM 1516 N N . GLY B 1 27 ? 5.301 -18.422 11.609 1 94.5 27 GLY B N 1
ATOM 1517 C CA . GLY B 1 27 ? 6.277 -17.438 12.086 1 94.5 27 GLY B CA 1
ATOM 1518 C C . GLY B 1 27 ? 7.445 -17.266 11.133 1 94.5 27 GLY B C 1
ATOM 1519 O O . GLY B 1 27 ? 8.594 -17.172 11.562 1 94.5 27 GLY B O 1
ATOM 1520 N N . VAL B 1 28 ? 7.207 -17.422 9.852 1 95.88 28 VAL B N 1
ATOM 1521 C CA . VAL B 1 28 ? 8.219 -17.234 8.82 1 95.88 28 VAL B CA 1
ATOM 1522 C C . VAL B 1 28 ? 7.781 -16.125 7.867 1 95.88 28 VAL B C 1
ATOM 1524 O O . VAL B 1 28 ? 6.664 -15.609 7.977 1 95.88 28 VAL B O 1
ATOM 1527 N N . SER B 1 29 ? 8.672 -15.688 6.973 1 96.56 29 SER B N 1
ATOM 1528 C CA . SER B 1 29 ? 8.328 -14.656 6 1 96.56 29 SER B CA 1
ATOM 1529 C C . SER B 1 29 ? 7.395 -15.195 4.922 1 96.56 29 SER B C 1
ATOM 1531 O O . SER B 1 29 ? 7.332 -16.406 4.699 1 96.56 29 SER B O 1
ATOM 1533 N N . GLU B 1 30 ? 6.68 -14.375 4.32 1 96.81 30 GLU B N 1
ATOM 1534 C CA . GLU B 1 30 ? 5.816 -14.789 3.219 1 96.81 30 GLU B CA 1
ATOM 1535 C C . GLU B 1 30 ? 6.629 -15.383 2.074 1 96.81 30 GLU B C 1
ATOM 1537 O O . GLU B 1 30 ? 6.191 -16.344 1.425 1 96.81 30 GLU B O 1
ATOM 1542 N N . TRP B 1 31 ? 7.773 -14.836 1.847 1 97.62 31 TRP B N 1
ATOM 1543 C CA . TRP B 1 31 ? 8.648 -15.391 0.821 1 97.62 31 TRP B CA 1
ATOM 1544 C C . TRP B 1 31 ? 9.023 -16.828 1.146 1 97.62 31 TRP B C 1
ATOM 1546 O O . TRP B 1 31 ? 9.039 -17.688 0.259 1 97.62 31 TRP B O 1
ATOM 1556 N N . ASP B 1 32 ? 9.297 -17.125 2.402 1 96.81 32 ASP B N 1
ATOM 1557 C CA . ASP B 1 32 ? 9.641 -18.484 2.807 1 96.81 32 ASP B CA 1
ATOM 1558 C C . ASP B 1 32 ? 8.516 -19.453 2.469 1 96.81 32 ASP B C 1
ATOM 1560 O O . ASP B 1 32 ? 8.766 -20.609 2.117 1 96.81 32 ASP B O 1
ATOM 1564 N N . VAL B 1 33 ? 7.316 -18.984 2.578 1 96.62 33 VAL B N 1
ATOM 1565 C CA . VAL B 1 33 ? 6.176 -19.828 2.232 1 96.62 33 VAL B CA 1
ATOM 1566 C C . VAL B 1 33 ? 6.078 -19.969 0.715 1 96.62 33 VAL B C 1
ATOM 1568 O O . VAL B 1 33 ? 6.016 -21.078 0.191 1 96.62 33 VAL B O 1
ATOM 1571 N N . VAL B 1 34 ? 6.148 -18.891 -0.006 1 97 34 VAL B N 1
ATOM 1572 C CA . VAL B 1 34 ? 5.914 -18.844 -1.446 1 97 34 VAL B CA 1
ATOM 1573 C C . VAL B 1 34 ? 6.996 -19.641 -2.168 1 97 34 VAL B C 1
ATOM 1575 O O . VAL B 1 34 ? 6.699 -20.406 -3.088 1 97 34 VAL B O 1
ATOM 1578 N N . ARG B 1 35 ? 8.227 -19.516 -1.728 1 96.19 35 ARG B N 1
ATOM 1579 C CA . ARG B 1 35 ? 9.312 -20.172 -2.436 1 96.19 35 ARG B CA 1
ATOM 1580 C C . ARG B 1 35 ? 9.266 -21.688 -2.227 1 96.19 35 ARG B C 1
ATOM 1582 O O . ARG B 1 35 ? 9.969 -22.422 -2.914 1 96.19 35 ARG B O 1
ATOM 1589 N N . HIS B 1 36 ? 8.453 -22.156 -1.277 1 94.56 36 HIS B N 1
ATOM 1590 C CA . HIS B 1 36 ? 8.367 -23.594 -1.009 1 94.56 36 HIS B CA 1
ATOM 1591 C C . HIS B 1 36 ? 7.043 -24.156 -1.513 1 94.56 36 HIS B C 1
A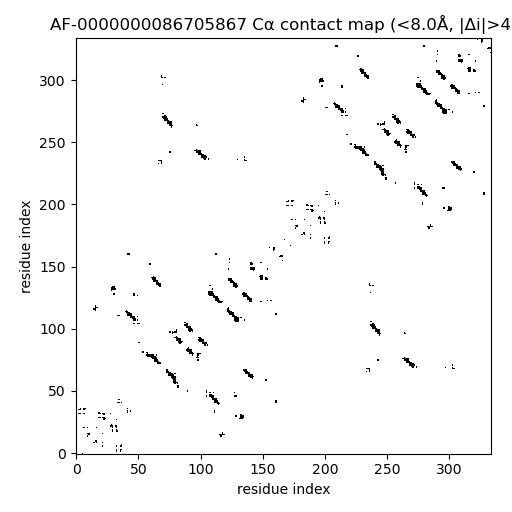TOM 1593 O O . HIS B 1 36 ? 6.711 -25.312 -1.22 1 94.56 36 HIS B O 1
ATOM 1599 N N . LEU B 1 37 ? 6.305 -23.328 -2.166 1 93.19 37 LEU B N 1
ATOM 1600 C CA . LEU B 1 37 ? 5.117 -23.859 -2.824 1 93.19 37 LEU B CA 1
ATOM 1601 C C . LEU B 1 37 ? 5.496 -24.922 -3.861 1 93.19 37 LEU B C 1
ATOM 1603 O O . LEU B 1 37 ? 6.609 -24.906 -4.387 1 93.19 37 LEU B O 1
ATOM 1607 N N . PRO B 1 38 ? 4.543 -25.844 -4.129 1 90.19 38 PRO B N 1
ATOM 1608 C CA . PRO B 1 38 ? 4.82 -26.812 -5.191 1 90.19 38 PRO B CA 1
ATOM 1609 C C . PRO B 1 38 ? 5.176 -26.141 -6.52 1 90.19 38 PRO B C 1
ATOM 1611 O O . PRO B 1 38 ? 4.617 -25.094 -6.855 1 90.19 38 PRO B O 1
ATOM 1614 N N . ALA B 1 39 ? 6.008 -26.75 -7.281 1 90.69 39 ALA B N 1
ATOM 1615 C CA . ALA B 1 39 ? 6.539 -26.203 -8.523 1 90.69 39 ALA B CA 1
ATOM 1616 C C . ALA B 1 39 ? 5.418 -25.906 -9.516 1 90.69 39 ALA B C 1
ATOM 1618 O O . ALA B 1 39 ? 5.535 -25.016 -10.359 1 90.69 39 ALA B O 1
ATOM 1619 N N . GLU B 1 40 ? 4.332 -26.625 -9.398 1 91.5 40 GLU B N 1
ATOM 1620 C CA . GLU B 1 40 ? 3.211 -26.438 -10.312 1 91.5 40 GLU B CA 1
ATOM 1621 C C . GLU B 1 40 ? 2.49 -25.125 -10.047 1 91.5 40 GLU B C 1
ATOM 1623 O O . GLU B 1 40 ? 1.766 -24.625 -10.906 1 91.5 40 GLU B O 1
ATOM 1628 N N . LEU B 1 41 ? 2.758 -24.531 -8.883 1 92.62 41 LEU B N 1
ATOM 1629 C CA . LEU B 1 41 ? 1.983 -23.375 -8.477 1 92.62 41 LEU B CA 1
ATOM 1630 C C . LEU B 1 41 ? 2.828 -22.094 -8.562 1 92.62 41 LEU B C 1
ATOM 1632 O O . LEU B 1 41 ? 2.295 -20.984 -8.508 1 92.62 41 LEU B O 1
ATOM 1636 N N . VAL B 1 42 ? 4.172 -22.266 -8.672 1 96.06 42 VAL B N 1
ATOM 1637 C CA . VAL B 1 42 ? 4.977 -21.047 -8.523 1 96.06 42 VAL B CA 1
ATOM 1638 C C . VAL B 1 42 ? 6.211 -21.141 -9.414 1 96.06 42 VAL B C 1
ATOM 1640 O O . VAL B 1 42 ? 6.801 -22.203 -9.57 1 96.06 42 VAL B O 1
ATOM 1643 N N . THR B 1 43 ? 6.59 -20.094 -10.07 1 97.69 43 THR B N 1
ATOM 1644 C CA . THR B 1 43 ? 7.871 -19.859 -10.734 1 97.69 43 THR B CA 1
ATOM 1645 C C . THR B 1 43 ? 8.609 -18.688 -10.07 1 97.69 43 THR B C 1
ATOM 1647 O O . THR B 1 43 ? 8.031 -17.625 -9.852 1 97.69 43 THR B O 1
ATOM 1650 N N . LEU B 1 44 ? 9.828 -18.938 -9.711 1 97.62 44 LEU B N 1
ATOM 1651 C CA . LEU B 1 44 ? 10.617 -17.938 -9.016 1 97.62 44 LEU B CA 1
ATOM 1652 C C . LEU B 1 44 ? 11.539 -17.203 -9.984 1 97.62 44 LEU B C 1
ATOM 1654 O O . LEU B 1 44 ? 12.133 -17.812 -10.867 1 97.62 44 LEU B O 1
ATOM 1658 N N . LEU B 1 45 ? 11.547 -15.93 -9.938 1 97.44 45 LEU B N 1
ATOM 1659 C CA . LEU B 1 45 ? 12.43 -15.078 -10.727 1 97.44 45 LEU B CA 1
ATOM 1660 C C . LEU B 1 45 ? 13.289 -14.195 -9.82 1 97.44 45 LEU B C 1
ATOM 1662 O O . LEU B 1 45 ? 12.859 -13.82 -8.727 1 97.44 45 LEU B O 1
ATOM 1666 N N . PRO B 1 46 ? 14.547 -13.883 -10.242 1 97.06 46 PRO B N 1
ATOM 1667 C CA . PRO B 1 46 ? 15.367 -12.945 -9.469 1 97.06 46 PRO B CA 1
ATOM 1668 C C . PRO B 1 46 ? 14.805 -11.523 -9.477 1 97.06 46 PRO B C 1
ATOM 1670 O O . PRO B 1 46 ? 14.164 -11.117 -10.453 1 97.06 46 PRO B O 1
ATOM 1673 N N . GLY B 1 47 ? 15.062 -10.766 -8.43 1 97.94 47 GLY B N 1
ATOM 1674 C CA . GLY B 1 47 ? 14.578 -9.398 -8.297 1 97.94 47 GLY B CA 1
ATOM 1675 C C . GLY B 1 47 ? 15.055 -8.484 -9.414 1 97.94 47 GLY B C 1
ATOM 1676 O O . GLY B 1 47 ? 14.367 -7.52 -9.758 1 97.94 47 GLY B O 1
ATOM 1677 N N . GLU B 1 48 ? 16.109 -8.82 -10.078 1 97.38 48 GLU B N 1
ATOM 1678 C CA . GLU B 1 48 ? 16.703 -8.008 -11.133 1 97.38 48 GLU B CA 1
ATOM 1679 C C . GLU B 1 48 ? 15.789 -7.93 -12.352 1 97.38 48 GLU B C 1
ATOM 1681 O O . GLU B 1 48 ? 15.953 -7.051 -13.195 1 97.38 48 GLU B O 1
ATOM 1686 N N . GLN B 1 49 ? 14.828 -8.812 -12.453 1 97.38 49 GLN B N 1
ATOM 1687 C CA . GLN B 1 49 ? 13.93 -8.836 -13.602 1 97.38 49 GLN B CA 1
ATOM 1688 C C . GLN B 1 49 ? 12.711 -7.953 -13.375 1 97.38 49 GLN B C 1
ATOM 1690 O O . GLN B 1 49 ? 11.859 -7.824 -14.258 1 97.38 49 GLN B O 1
ATOM 1695 N N . ALA B 1 50 ? 12.648 -7.285 -12.227 1 98.19 50 ALA B N 1
ATOM 1696 C CA . ALA B 1 50 ? 11.461 -6.531 -11.852 1 98.19 50 ALA B CA 1
ATOM 1697 C C . ALA B 1 50 ? 11.148 -5.453 -12.883 1 98.19 50 ALA B C 1
ATOM 1699 O O . ALA B 1 50 ? 10.008 -5.344 -13.352 1 98.19 50 ALA B O 1
ATOM 1700 N N . GLU B 1 51 ? 12.117 -4.699 -13.258 1 97.81 51 GLU B N 1
ATOM 1701 C CA . GLU B 1 51 ? 11.883 -3.596 -14.188 1 97.81 51 GLU B CA 1
ATOM 1702 C C . GLU B 1 51 ? 11.336 -4.102 -15.516 1 97.81 51 GLU B C 1
ATOM 1704 O O . GLU B 1 51 ? 10.352 -3.57 -16.031 1 97.81 51 GLU B O 1
ATOM 1709 N N . SER B 1 52 ? 12.016 -5.086 -16.094 1 96.88 52 SER B N 1
ATOM 1710 C CA . SER B 1 52 ? 11.594 -5.645 -17.375 1 96.88 52 SER B CA 1
ATOM 1711 C C . SER B 1 52 ? 10.188 -6.219 -17.297 1 96.88 52 SER B C 1
ATOM 1713 O O . SER B 1 52 ? 9.375 -6 -18.188 1 96.88 52 SER B O 1
ATOM 1715 N N . LEU B 1 53 ? 9.914 -6.914 -16.266 1 97.5 53 LEU B N 1
ATOM 1716 C CA . LEU B 1 53 ? 8.602 -7.52 -16.078 1 97.5 53 LEU B CA 1
ATOM 1717 C C . LEU B 1 53 ? 7.516 -6.453 -15.969 1 97.5 53 LEU B C 1
ATOM 1719 O O . LEU B 1 53 ? 6.473 -6.551 -16.625 1 97.5 53 LEU B O 1
ATOM 1723 N N . LEU B 1 54 ? 7.77 -5.43 -15.148 1 97.94 54 LEU B N 1
ATOM 1724 C CA . LEU B 1 54 ? 6.801 -4.355 -14.961 1 97.94 54 LEU B CA 1
ATOM 1725 C C . LEU B 1 54 ? 6.586 -3.586 -16.25 1 97.94 54 LEU B C 1
ATOM 1727 O O . LEU B 1 54 ? 5.473 -3.141 -16.547 1 97.94 54 LEU B O 1
ATOM 1731 N N . GLY B 1 55 ? 7.652 -3.393 -16.984 1 97 55 GLY B N 1
ATOM 1732 C CA . GLY B 1 55 ? 7.512 -2.785 -18.297 1 97 55 GLY B CA 1
ATOM 1733 C C . GLY B 1 55 ? 6.57 -3.551 -19.203 1 97 55 GLY B C 1
ATOM 1734 O O . GLY B 1 55 ? 5.766 -2.951 -19.922 1 97 55 GLY B O 1
ATOM 1735 N N . GLN B 1 56 ? 6.633 -4.852 -19.203 1 95.62 56 GLN B N 1
ATOM 1736 C CA . GLN B 1 56 ? 5.773 -5.707 -20.016 1 95.62 56 GLN B CA 1
ATOM 1737 C C . GLN B 1 56 ? 4.324 -5.641 -19.547 1 95.62 56 GLN B C 1
ATOM 1739 O O . GLN B 1 56 ? 3.398 -5.656 -20.359 1 95.62 56 GLN B O 1
ATOM 1744 N N . LEU B 1 57 ? 4.137 -5.543 -18.281 1 96.88 57 LEU B N 1
ATOM 1745 C CA . LEU B 1 57 ? 2.811 -5.59 -17.672 1 96.88 57 LEU B CA 1
ATOM 1746 C C . LEU B 1 57 ? 1.979 -4.379 -18.094 1 96.88 57 LEU B C 1
ATOM 1748 O O . LEU B 1 57 ? 0.75 -4.41 -18 1 96.88 57 LEU B O 1
ATOM 1752 N N . ALA B 1 58 ? 2.652 -3.312 -18.531 1 94.81 58 ALA B N 1
ATOM 1753 C CA . ALA B 1 58 ? 1.979 -2.057 -18.859 1 94.81 58 ALA B CA 1
ATOM 1754 C C . ALA B 1 58 ? 1.033 -2.236 -20.047 1 94.81 58 ALA B C 1
ATOM 1756 O O . ALA B 1 58 ? 0.15 -1.405 -20.266 1 94.81 58 ALA B O 1
ATOM 1757 N N . ASP B 1 59 ? 1.152 -3.324 -20.797 1 94.62 59 ASP B N 1
ATOM 1758 C CA . ASP B 1 59 ? 0.311 -3.529 -21.984 1 94.62 59 ASP B CA 1
ATOM 1759 C C . ASP B 1 59 ? -0.598 -4.742 -21.797 1 94.62 59 ASP B C 1
ATOM 1761 O O . ASP B 1 59 ? -1.104 -5.297 -22.781 1 94.62 59 ASP B O 1
ATOM 1765 N N . TRP B 1 60 ? -0.798 -5.188 -20.578 1 96.5 60 TRP B N 1
ATOM 1766 C CA . TRP B 1 60 ? -1.556 -6.406 -20.312 1 96.5 60 TRP B CA 1
ATOM 1767 C C . TRP B 1 60 ? -3.041 -6.098 -20.156 1 96.5 60 TRP B C 1
ATOM 1769 O O . TRP B 1 60 ? -3.869 -7.012 -20.125 1 96.5 60 TRP B O 1
ATOM 1779 N N . GLY B 1 61 ? -3.387 -4.789 -20.125 1 95.06 61 GLY B N 1
ATOM 1780 C CA . GLY B 1 61 ? -4.758 -4.434 -19.797 1 95.06 61 GLY B CA 1
ATOM 1781 C C . GLY B 1 61 ? -5.004 -4.34 -18.297 1 95.06 61 GLY B C 1
ATOM 1782 O O . GLY B 1 61 ? -4.07 -4.125 -17.531 1 95.06 61 GLY B O 1
ATOM 1783 N N . SER B 1 62 ? -6.277 -4.445 -17.953 1 95.38 62 SER B N 1
ATOM 1784 C CA . SER B 1 62 ? -6.652 -4.234 -16.547 1 95.38 62 SER B CA 1
ATOM 1785 C C . SER B 1 62 ? -6.16 -5.375 -15.672 1 95.38 62 SER B C 1
ATOM 1787 O O . SER B 1 62 ? -6.348 -6.547 -16 1 95.38 62 SER B O 1
ATOM 1789 N N . VAL B 1 63 ? -5.512 -5.039 -14.625 1 96.88 63 VAL B N 1
ATOM 1790 C CA . VAL B 1 63 ? -5.051 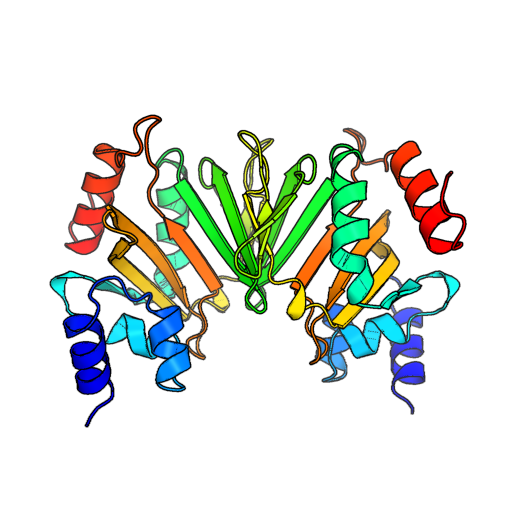-5.953 -13.586 1 96.88 63 VAL B CA 1
ATOM 1791 C C . VAL B 1 63 ? -5.465 -5.422 -12.211 1 96.88 63 VAL B C 1
ATOM 1793 O O . VAL B 1 63 ? -6.066 -4.355 -12.109 1 96.88 63 VAL B O 1
ATOM 1796 N N . THR B 1 64 ? -5.215 -6.176 -11.164 1 95.88 64 THR B N 1
ATOM 1797 C CA . THR B 1 64 ? -5.441 -5.734 -9.797 1 95.88 64 THR B CA 1
ATOM 1798 C C . THR B 1 64 ? -4.125 -5.668 -9.023 1 95.88 64 THR B C 1
ATOM 1800 O O . THR B 1 64 ? -3.49 -6.699 -8.781 1 95.88 64 THR B O 1
ATOM 1803 N N . THR B 1 65 ? -3.746 -4.484 -8.695 1 97.62 65 THR B N 1
ATOM 1804 C CA . THR B 1 65 ? -2.562 -4.316 -7.855 1 97.62 65 THR B CA 1
ATOM 1805 C C . THR B 1 65 ? -2.947 -4.289 -6.379 1 97.62 65 THR B C 1
ATOM 1807 O O . THR B 1 65 ? -3.896 -3.604 -5.992 1 97.62 65 THR B O 1
ATOM 1810 N N . ILE B 1 66 ? -2.238 -5.051 -5.578 1 97.38 66 ILE B N 1
ATOM 1811 C CA . ILE B 1 66 ? -2.549 -5.16 -4.156 1 97.38 66 ILE B CA 1
ATOM 1812 C C . ILE B 1 66 ? -1.318 -4.789 -3.33 1 97.38 66 ILE B C 1
ATOM 1814 O O . ILE B 1 66 ? -0.212 -5.258 -3.609 1 97.38 66 ILE B O 1
ATOM 1818 N N . VAL B 1 67 ? -1.495 -3.967 -2.387 1 98.19 67 VAL B N 1
ATOM 1819 C CA . VAL B 1 67 ? -0.487 -3.609 -1.394 1 98.19 67 VAL B CA 1
ATOM 1820 C C . VAL B 1 67 ? -1.035 -3.854 0.011 1 98.19 67 VAL B C 1
ATOM 1822 O O . VAL B 1 67 ? -2.164 -3.467 0.319 1 98.19 67 VAL B O 1
ATOM 1825 N N . GLU B 1 68 ? -0.274 -4.488 0.755 1 96.88 68 GLU B N 1
ATOM 1826 C CA . GLU B 1 68 ? -0.661 -4.723 2.143 1 96.88 68 GLU B CA 1
ATOM 1827 C C . GLU B 1 68 ? 0.19 -3.891 3.1 1 96.88 68 GLU B C 1
ATOM 1829 O O . GLU B 1 68 ? 1.405 -3.779 2.922 1 96.88 68 GLU B O 1
ATOM 1834 N N . SER B 1 69 ? -0.437 -3.221 4.023 1 96.88 69 SER B N 1
ATOM 1835 C CA . SER B 1 69 ? 0.23 -2.439 5.062 1 96.88 69 SER B CA 1
ATOM 1836 C C . SER B 1 69 ? -0.415 -2.666 6.426 1 96.88 69 SER B C 1
ATOM 1838 O O . SER B 1 69 ? -1.58 -2.32 6.633 1 96.88 69 SER B O 1
ATOM 1840 N N . CYS B 1 70 ? 0.323 -3.287 7.375 1 95.44 70 CYS B N 1
ATOM 1841 C CA . CYS B 1 70 ? -0.108 -3.529 8.75 1 95.44 70 CYS B CA 1
ATOM 1842 C C . CYS B 1 70 ? -1.47 -4.215 8.781 1 95.44 70 CYS B C 1
ATOM 1844 O O . CYS B 1 70 ? -2.365 -3.791 9.516 1 95.44 70 CYS B O 1
ATOM 1846 N N . GLY B 1 71 ? -1.652 -5.172 7.906 1 93.94 71 GLY B N 1
ATOM 1847 C CA . GLY B 1 71 ? -2.871 -5.965 7.895 1 93.94 71 GLY B CA 1
ATOM 1848 C C . GLY B 1 71 ? -3.955 -5.383 7.008 1 93.94 71 GLY B C 1
ATOM 1849 O O . GLY B 1 71 ? -4.938 -6.059 6.695 1 93.94 71 GLY B O 1
ATOM 1850 N N . SER B 1 72 ? -3.848 -4.137 6.629 1 97.62 72 SER B N 1
ATOM 1851 C CA . SER B 1 72 ? -4.773 -3.527 5.684 1 97.62 72 SER B CA 1
ATOM 1852 C C . SER B 1 72 ? -4.391 -3.855 4.246 1 97.62 72 SER B C 1
ATOM 1854 O O . SER B 1 72 ? -3.207 -3.904 3.906 1 97.62 72 SER B O 1
ATOM 1856 N N . ILE B 1 73 ? -5.391 -4.059 3.451 1 97.44 73 ILE B N 1
ATOM 1857 C CA . ILE B 1 73 ? -5.211 -4.422 2.051 1 97.44 73 ILE B CA 1
ATOM 1858 C C . ILE B 1 73 ? -5.75 -3.311 1.154 1 97.44 73 ILE B C 1
ATOM 1860 O O . ILE B 1 73 ? -6.895 -2.879 1.312 1 97.44 73 ILE B O 1
ATOM 1864 N N . PHE B 1 74 ? -4.945 -2.811 0.271 1 97.94 74 PHE B N 1
ATOM 1865 C CA . PHE B 1 74 ? -5.312 -1.793 -0.708 1 97.94 74 PHE B CA 1
ATOM 1866 C C . PHE B 1 74 ? -5.281 -2.365 -2.119 1 97.94 74 PHE B C 1
ATOM 1868 O O . PHE B 1 74 ? -4.305 -3.01 -2.514 1 97.94 74 PHE B O 1
ATOM 1875 N N . GLU B 1 75 ? -6.34 -2.115 -2.859 1 97.12 75 GLU B N 1
ATOM 1876 C CA . GLU B 1 75 ? -6.48 -2.707 -4.188 1 97.12 75 GLU B CA 1
ATOM 1877 C C . GLU B 1 75 ? -6.793 -1.645 -5.234 1 97.12 75 GLU B C 1
ATOM 1879 O O . GLU B 1 75 ? -7.652 -0.788 -5.023 1 97.12 75 GLU B O 1
ATOM 1884 N N . VAL B 1 76 ? -6.105 -1.68 -6.277 1 96.25 76 VAL B N 1
ATOM 1885 C CA . VAL B 1 76 ? -6.363 -0.825 -7.43 1 96.25 76 VAL B CA 1
ATOM 1886 C C . VAL B 1 76 ? -6.641 -1.687 -8.664 1 96.25 76 VAL B C 1
ATOM 1888 O O . VAL B 1 76 ? -5.809 -2.508 -9.055 1 96.25 76 VAL B O 1
ATOM 1891 N N . LYS B 1 77 ? -7.797 -1.544 -9.234 1 94.81 77 LYS B N 1
ATOM 1892 C CA . LYS B 1 77 ? -8.188 -2.238 -10.461 1 94.81 77 LYS B CA 1
ATOM 1893 C C . LYS B 1 77 ? -8.055 -1.321 -11.672 1 94.81 77 LYS B C 1
ATOM 1895 O O . LYS B 1 77 ? -8.938 -0.497 -11.93 1 94.81 77 LYS B O 1
ATOM 1900 N N . ALA B 1 78 ? -7.016 -1.442 -12.398 1 95.19 78 ALA B N 1
ATOM 1901 C CA . ALA B 1 78 ? -6.672 -0.625 -13.555 1 95.19 78 ALA B CA 1
ATOM 1902 C C . ALA B 1 78 ? -5.473 -1.205 -14.305 1 95.19 78 ALA B C 1
ATOM 1904 O O . ALA B 1 78 ? -4.746 -2.045 -13.766 1 95.19 78 ALA B O 1
ATOM 1905 N N . PRO B 1 79 ? -5.352 -0.799 -15.555 1 95.31 79 PRO B N 1
ATOM 1906 C CA . PRO B 1 79 ? -4.086 -1.17 -16.188 1 95.31 79 PRO B CA 1
ATOM 1907 C C . PRO B 1 79 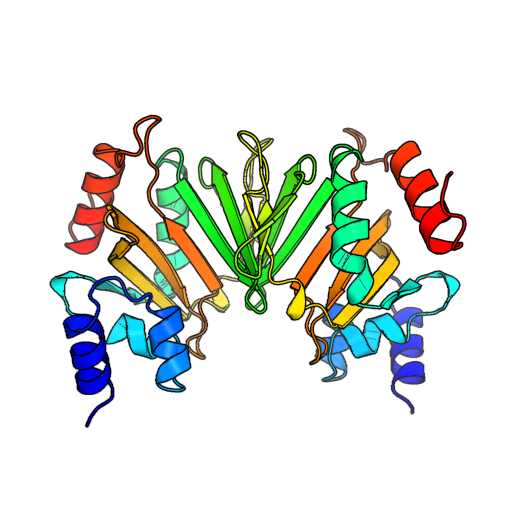? -2.867 -0.708 -15.391 1 95.31 79 PRO B C 1
ATOM 1909 O O . PRO B 1 79 ? -2.871 0.393 -14.836 1 95.31 79 PRO B O 1
ATOM 1912 N N . PHE B 1 80 ? -1.929 -1.565 -15.219 1 97.19 80 PHE B N 1
ATOM 1913 C CA . PHE B 1 80 ? -0.68 -1.151 -14.586 1 97.19 80 PHE B CA 1
ATOM 1914 C C . PHE B 1 80 ? 0.063 -0.15 -15.461 1 97.19 80 PHE B C 1
ATOM 1916 O O . PHE B 1 80 ? 0.291 -0.404 -16.641 1 97.19 80 PHE B O 1
ATOM 1923 N N . PRO B 1 81 ? 0.434 0.922 -14.945 1 97.19 81 PRO B N 1
ATOM 1924 C CA . PRO B 1 81 ? 0.99 1.981 -15.797 1 97.19 81 PRO B CA 1
ATOM 1925 C C . PRO B 1 81 ? 2.424 1.694 -16.234 1 97.19 81 PRO B C 1
ATOM 1927 O O . PRO B 1 81 ? 3.15 0.968 -15.547 1 97.19 81 PRO B O 1
ATOM 1930 N N . PRO B 1 82 ? 2.789 2.291 -17.375 1 97 82 PRO B N 1
ATOM 1931 C CA . PRO B 1 82 ? 4.219 2.275 -17.688 1 97 82 PRO B CA 1
ATOM 1932 C C . PRO B 1 82 ? 5.055 3.068 -16.688 1 97 82 PRO B C 1
ATOM 1934 O O . PRO B 1 82 ? 4.5 3.811 -15.875 1 97 82 PRO B O 1
ATOM 1937 N N . GLY B 1 83 ? 6.332 2.77 -16.703 1 97.25 83 GLY B N 1
ATOM 1938 C CA . GLY B 1 83 ? 7.219 3.477 -15.789 1 97.25 83 GLY B CA 1
ATOM 1939 C C . GLY B 1 83 ? 8.586 3.752 -16.375 1 97.25 83 GLY B C 1
ATOM 1940 O O . GLY B 1 83 ? 8.922 3.236 -17.453 1 97.25 83 GLY B O 1
ATOM 1941 N N . LYS B 1 84 ? 9.266 4.621 -15.672 1 96.69 84 LYS B N 1
ATOM 1942 C CA . LYS B 1 84 ? 10.641 4.961 -16.047 1 96.69 84 LYS B CA 1
ATOM 1943 C C . LYS B 1 84 ? 11.516 5.129 -14.812 1 96.69 84 LYS B C 1
ATOM 1945 O O . LYS B 1 84 ? 11.094 5.715 -13.812 1 96.69 84 LYS B O 1
ATOM 1950 N N . CYS B 1 85 ? 12.742 4.633 -15 1 96.44 85 CYS B N 1
ATOM 1951 C CA . CYS B 1 85 ? 13.68 4.754 -13.891 1 96.44 85 CYS B CA 1
ATOM 1952 C C . CYS B 1 85 ? 14.312 6.137 -13.859 1 96.44 85 CYS B C 1
ATOM 1954 O O . CYS B 1 85 ? 14.781 6.637 -14.883 1 96.44 85 CYS B O 1
ATOM 1956 N N . ALA B 1 86 ? 14.156 6.793 -12.695 1 95.19 86 ALA B N 1
ATOM 1957 C CA . ALA B 1 86 ? 14.812 8.07 -12.422 1 95.19 86 ALA B CA 1
ATOM 1958 C C . ALA B 1 86 ? 15.008 8.281 -10.93 1 95.19 86 ALA B C 1
ATOM 1960 O O . ALA B 1 86 ? 14.133 7.957 -10.125 1 95.19 86 ALA B O 1
ATOM 1961 N N . ARG B 1 87 ? 16.234 8.688 -10.562 1 92.88 87 ARG B N 1
ATOM 1962 C CA . ARG B 1 87 ? 16.562 9.055 -9.195 1 92.88 87 ARG B CA 1
ATOM 1963 C C . ARG B 1 87 ? 16.359 7.875 -8.242 1 92.88 87 ARG B C 1
ATOM 1965 O O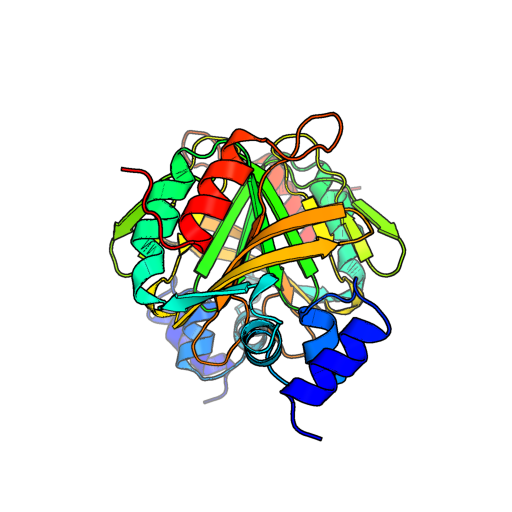 . ARG B 1 87 ? 15.773 8.023 -7.172 1 92.88 87 ARG B O 1
ATOM 1972 N N . GLY B 1 88 ? 16.609 6.691 -8.703 1 94.69 88 GLY B N 1
ATOM 1973 C CA . GLY B 1 88 ? 16.641 5.508 -7.855 1 94.69 88 GLY B CA 1
ATOM 1974 C C . GLY B 1 88 ? 15.297 4.824 -7.742 1 94.69 88 GLY B C 1
ATOM 1975 O O . GLY B 1 88 ? 15.148 3.846 -7.008 1 94.69 88 GLY B O 1
ATOM 1976 N N . TYR B 1 89 ? 14.352 5.316 -8.531 1 97.94 89 TYR B N 1
ATOM 1977 C CA . TYR B 1 89 ? 13.016 4.742 -8.461 1 97.94 89 TYR B CA 1
ATOM 1978 C C . TYR B 1 89 ? 12.492 4.402 -9.852 1 97.94 89 TYR B C 1
ATOM 1980 O O . TYR B 1 89 ? 12.945 4.98 -10.852 1 97.94 89 TYR B O 1
ATOM 1988 N N . TYR B 1 90 ? 11.68 3.373 -9.984 1 98.31 90 TYR B N 1
ATOM 1989 C CA . TYR B 1 90 ? 10.805 3.154 -11.133 1 98.31 90 TYR B CA 1
ATOM 1990 C C . TYR B 1 90 ? 9.516 3.953 -10.992 1 98.31 90 TYR B C 1
ATOM 1992 O O . TYR B 1 90 ? 8.617 3.564 -10.242 1 98.31 90 TYR B O 1
ATOM 2000 N N . ASN B 1 91 ? 9.422 5.086 -11.688 1 97.81 91 ASN B N 1
ATOM 2001 C CA . ASN B 1 91 ? 8.328 6.039 -11.547 1 97.81 91 ASN B CA 1
ATOM 2002 C C . ASN B 1 91 ? 7.148 5.676 -12.445 1 97.81 91 ASN B C 1
ATOM 2004 O O . ASN B 1 91 ? 7.289 5.617 -13.664 1 97.81 91 ASN B O 1
ATOM 2008 N N . LEU B 1 92 ? 6.051 5.453 -11.805 1 97.56 92 LEU B N 1
ATOM 2009 C CA . LEU B 1 92 ? 4.852 5.066 -12.539 1 97.56 92 LEU B CA 1
ATOM 2010 C C . LEU B 1 92 ? 4.207 6.273 -13.211 1 97.56 92 LEU B C 1
ATOM 2012 O O . LEU B 1 92 ? 3.949 7.285 -12.555 1 97.56 92 LEU B O 1
ATOM 2016 N N . MET B 1 93 ? 4.027 6.207 -14.445 1 92.38 93 MET B N 1
ATOM 2017 C CA . MET B 1 93 ? 3.422 7.277 -15.234 1 92.38 93 MET B CA 1
ATOM 2018 C C . MET B 1 93 ? 1.942 7 -15.484 1 92.38 93 MET B C 1
ATOM 2020 O O . MET B 1 93 ? 1.516 6.859 -16.625 1 92.38 93 MET B O 1
ATOM 2024 N N . GLY B 1 94 ? 1.236 6.992 -14.492 1 88 94 GLY B N 1
ATOM 2025 C CA . GLY B 1 94 ? -0.178 6.668 -14.586 1 88 94 GLY B CA 1
ATOM 2026 C C . GLY B 1 94 ? -1.011 7.789 -15.18 1 88 94 GLY B C 1
ATOM 2027 O O . GLY B 1 94 ? -0.691 8.969 -15 1 88 94 GLY B O 1
ATOM 2028 N N . ARG B 1 95 ? -2.012 7.336 -16.016 1 87.44 95 ARG B N 1
ATOM 2029 C CA . ARG B 1 95 ? -3.049 8.266 -16.438 1 87.44 95 ARG B CA 1
ATOM 2030 C C . ARG B 1 95 ? -4.055 8.523 -15.328 1 87.44 95 ARG B C 1
ATOM 2032 O O . ARG B 1 95 ? -3.887 8.039 -14.203 1 87.44 95 ARG B O 1
ATOM 2039 N N . ASP B 1 96 ? -4.977 9.336 -15.594 1 81.81 96 ASP B N 1
ATOM 2040 C CA . ASP B 1 96 ? -6.059 9.562 -14.641 1 81.81 96 ASP B CA 1
ATOM 2041 C C . ASP B 1 96 ? -6.73 8.25 -14.242 1 81.81 96 ASP B C 1
ATOM 2043 O O . ASP B 1 96 ? -6.992 7.398 -15.102 1 81.81 96 ASP B O 1
ATOM 2047 N N . ASN B 1 97 ? -6.852 7.961 -13 1 82.5 97 ASN B N 1
ATOM 2048 C CA . ASN B 1 97 ? -7.555 6.809 -12.445 1 82.5 97 ASN B CA 1
ATOM 2049 C C . ASN B 1 97 ? -6.672 5.566 -12.43 1 82.5 97 ASN B C 1
ATOM 2051 O O . ASN B 1 97 ? -7.168 4.449 -12.266 1 82.5 97 ASN B O 1
ATOM 2055 N N . GLU B 1 98 ? -5.422 5.723 -12.789 1 91 98 GLU B N 1
ATOM 2056 C CA . GLU B 1 98 ? -4.48 4.609 -12.68 1 91 98 GLU B CA 1
ATOM 2057 C C . GLU B 1 98 ? -3.58 4.766 -11.461 1 91 98 GLU B C 1
ATOM 2059 O O . GLU B 1 98 ? -3.617 5.797 -10.781 1 91 98 GLU B O 1
ATOM 2064 N N . LEU B 1 99 ? -2.898 3.732 -11.219 1 96.12 99 LEU B N 1
ATOM 2065 C CA . LEU B 1 99 ? -1.94 3.734 -10.117 1 96.12 99 LEU B CA 1
ATOM 2066 C C . LEU B 1 99 ? -0.782 4.684 -10.406 1 96.12 99 LEU B C 1
ATOM 2068 O O . LEU B 1 99 ? -0.268 4.719 -11.531 1 96.12 99 LEU B O 1
ATOM 2072 N N . HIS B 1 100 ? -0.444 5.488 -9.469 1 96.31 100 HIS B N 1
ATOM 2073 C CA . HIS B 1 100 ? 0.764 6.305 -9.461 1 96.31 100 HIS B CA 1
ATOM 2074 C C . HIS B 1 100 ? 1.724 5.867 -8.359 1 96.31 100 HIS B C 1
ATOM 2076 O O . HIS B 1 100 ? 1.366 5.047 -7.512 1 96.31 100 HIS B O 1
ATOM 2082 N N . GLY B 1 101 ? 2.961 6.391 -8.484 1 96.88 101 GLY B N 1
ATOM 2083 C CA . GLY B 1 101 ? 3.883 6.039 -7.418 1 96.88 101 GLY B CA 1
ATOM 2084 C C . GLY B 1 101 ? 5.316 5.898 -7.891 1 96.88 101 GLY B C 1
ATOM 2085 O O . GLY B 1 101 ? 5.633 6.23 -9.039 1 96.88 101 GLY B O 1
ATOM 2086 N N . HIS B 1 102 ? 6.141 5.543 -6.953 1 98.06 102 HIS B N 1
ATOM 2087 C CA . HIS B 1 102 ? 7.578 5.344 -7.102 1 98.06 102 HIS B CA 1
ATOM 2088 C C . HIS B 1 102 ? 8.023 4.016 -6.492 1 98.06 102 HIS B C 1
ATOM 2090 O O . HIS B 1 102 ? 8.023 3.863 -5.27 1 98.06 102 HIS B O 1
ATOM 2096 N N . LEU B 1 103 ? 8.367 3.121 -7.371 1 98.5 103 LEU B N 1
ATOM 2097 C CA . LEU B 1 103 ? 8.75 1.807 -6.871 1 98.5 103 LEU B CA 1
ATOM 2098 C C . LEU B 1 103 ? 10.25 1.741 -6.617 1 98.5 103 LEU B C 1
ATOM 2100 O O . LEU B 1 103 ? 11.047 2.129 -7.477 1 98.5 103 LEU B O 1
ATOM 2104 N N . LYS B 1 104 ? 10.625 1.324 -5.445 1 98.12 104 LYS B N 1
ATOM 2105 C CA . LYS B 1 104 ? 12.023 1.068 -5.117 1 98.12 104 LYS B CA 1
ATOM 2106 C C . LYS B 1 104 ? 12.445 -0.327 -5.566 1 98.12 104 LYS B C 1
ATOM 2108 O O . LYS B 1 104 ? 12.539 -1.247 -4.75 1 98.12 104 LYS B O 1
ATOM 2113 N N . LEU B 1 105 ? 12.836 -0.436 -6.781 1 98.06 105 LEU B N 1
ATOM 2114 C CA . LEU B 1 105 ? 13.094 -1.755 -7.348 1 98.06 105 LEU B CA 1
ATOM 2115 C C . LEU B 1 105 ? 14.359 -2.363 -6.758 1 98.06 105 LEU B C 1
ATOM 2117 O O . LEU B 1 105 ? 14.523 -3.586 -6.75 1 98.06 105 LEU B O 1
ATOM 2121 N N . ASP B 1 106 ? 15.266 -1.528 -6.227 1 97.56 106 ASP B N 1
ATOM 2122 C CA . ASP B 1 106 ? 16.453 -2.035 -5.559 1 97.56 106 ASP B CA 1
ATOM 2123 C C . ASP B 1 106 ? 16.094 -2.854 -4.324 1 97.56 106 ASP B C 1
ATOM 2125 O O . ASP B 1 106 ? 16.906 -3.641 -3.83 1 97.56 106 ASP B O 1
ATOM 2129 N N . ALA B 1 107 ? 14.922 -2.66 -3.846 1 97.88 107 ALA B N 1
ATOM 2130 C CA . ALA B 1 107 ? 14.469 -3.393 -2.664 1 97.88 107 ALA B CA 1
ATOM 2131 C C . ALA B 1 107 ? 13.859 -4.738 -3.051 1 97.88 107 ALA B C 1
ATOM 2133 O O . ALA B 1 107 ? 13.641 -5.598 -2.195 1 97.88 107 ALA B O 1
ATOM 2134 N N . VAL B 1 108 ? 13.586 -4.941 -4.332 1 98.56 108 VAL B N 1
ATOM 2135 C CA . VAL B 1 108 ? 13.016 -6.207 -4.785 1 98.56 108 VAL B CA 1
ATOM 2136 C C . VAL B 1 108 ? 14.109 -7.258 -4.91 1 98.56 108 VAL B C 1
ATOM 2138 O O . VAL B 1 108 ? 14.961 -7.176 -5.805 1 98.56 108 VAL B O 1
ATOM 2141 N N . ALA B 1 109 ? 14.07 -8.242 -4.039 1 98.62 109 ALA B N 1
ATOM 2142 C CA . ALA B 1 109 ? 15.086 -9.289 -4.047 1 98.62 109 ALA B CA 1
ATOM 2143 C C . ALA B 1 109 ? 14.586 -10.531 -4.781 1 98.62 109 ALA B C 1
ATOM 2145 O O . ALA B 1 109 ? 15.367 -11.25 -5.406 1 98.62 109 ALA B O 1
ATOM 2146 N N . HIS B 1 110 ? 13.25 -10.766 -4.664 1 98.56 110 HIS B N 1
ATOM 2147 C CA . HIS B 1 110 ? 12.672 -11.977 -5.234 1 98.56 110 HIS B CA 1
ATOM 2148 C C . HIS B 1 110 ? 11.336 -11.68 -5.91 1 98.56 110 HIS B C 1
ATOM 2150 O O . HIS B 1 110 ? 10.602 -10.789 -5.48 1 98.56 110 HIS B O 1
ATOM 2156 N N . ILE B 1 111 ? 11.047 -12.375 -6.969 1 98.69 111 ILE B N 1
ATOM 2157 C CA . ILE B 1 111 ? 9.758 -12.328 -7.652 1 98.69 111 ILE B CA 1
ATOM 2158 C C . ILE B 1 111 ? 9.18 -13.734 -7.762 1 98.69 111 ILE B C 1
ATOM 2160 O O . ILE B 1 111 ? 9.914 -14.695 -8.023 1 98.69 111 ILE B O 1
ATOM 2164 N N . ALA B 1 112 ? 7.938 -13.867 -7.551 1 98.5 112 ALA B N 1
ATOM 2165 C CA . ALA B 1 112 ? 7.25 -15.141 -7.734 1 98.5 112 ALA B CA 1
ATOM 2166 C C . ALA B 1 112 ? 6.035 -14.984 -8.641 1 98.5 112 ALA B C 1
ATOM 2168 O O . ALA B 1 112 ? 5.242 -14.055 -8.477 1 98.5 112 ALA B O 1
ATOM 2169 N N . LEU B 1 113 ? 5.957 -15.766 -9.664 1 98.38 113 LEU B N 1
ATOM 2170 C CA . LEU B 1 113 ? 4.73 -15.961 -10.43 1 98.38 113 LEU B CA 1
ATOM 2171 C C . LEU B 1 113 ? 3.898 -17.094 -9.844 1 98.38 113 LEU B C 1
ATOM 2173 O O . LEU B 1 113 ? 4.289 -18.266 -9.922 1 98.38 113 LEU B O 1
ATOM 2177 N N . VAL B 1 114 ? 2.75 -16.734 -9.273 1 96.94 114 VAL B N 1
ATOM 2178 C CA . VAL B 1 114 ? 2.008 -17.703 -8.461 1 96.94 114 VAL B CA 1
ATOM 2179 C C . VAL B 1 114 ? 0.66 -17.984 -9.117 1 96.94 114 VAL B C 1
ATOM 2181 O O . VAL B 1 114 ? -0.058 -17.062 -9.516 1 96.94 114 VAL B O 1
ATOM 2184 N N . SER B 1 115 ? 0.382 -19.25 -9.328 1 95.25 115 SER B N 1
ATOM 2185 C CA . SER B 1 115 ? -0.924 -19.766 -9.742 1 95.25 115 SER B CA 1
ATOM 2186 C C . SER B 1 115 ? -1.601 -20.531 -8.617 1 95.25 115 SER B C 1
ATOM 2188 O O . SER B 1 115 ? -1.259 -21.688 -8.359 1 95.25 115 SER B O 1
ATOM 2190 N N . LYS B 1 116 ? -2.461 -19.906 -7.953 1 90.62 116 LYS B N 1
ATOM 2191 C CA . LYS B 1 116 ? -3.121 -20.547 -6.816 1 90.62 116 LYS B CA 1
ATOM 2192 C C . LYS B 1 116 ? -4.594 -20.141 -6.738 1 90.62 116 LYS B C 1
ATOM 2194 O O . LYS B 1 116 ? -4.953 -19.016 -7.102 1 90.62 116 LYS B O 1
ATOM 2199 N N . ARG B 1 117 ? -5.371 -21.047 -6.324 1 82.56 117 ARG B N 1
ATOM 2200 C CA . ARG B 1 117 ? -6.781 -20.781 -6.066 1 82.56 117 ARG B CA 1
ATOM 2201 C C . ARG B 1 117 ? -6.957 -19.922 -4.828 1 82.56 117 ARG B C 1
ATOM 2203 O O . ARG B 1 117 ? -6.184 -20.031 -3.871 1 82.56 117 ARG B O 1
ATOM 2210 N N . PHE B 1 118 ? -7.836 -19.031 -5.012 1 72.5 118 PHE B N 1
ATOM 2211 C CA . PHE B 1 118 ? -8.234 -18.188 -3.885 1 72.5 118 PHE B CA 1
ATOM 2212 C C . PHE B 1 118 ? -9.75 -18.047 -3.83 1 72.5 118 PHE B C 1
ATOM 2214 O O . PHE B 1 118 ? -10.367 -17.578 -4.781 1 72.5 118 PHE B O 1
ATOM 2221 N N . MET B 1 119 ? -10.289 -18.422 -2.656 1 70.31 119 MET B N 1
ATOM 2222 C CA . MET B 1 119 ? -11.734 -18.391 -2.449 1 70.31 119 MET B CA 1
ATOM 2223 C C . MET B 1 119 ? -12.453 -19.141 -3.564 1 70.31 119 MET B C 1
ATOM 2225 O O . MET B 1 119 ? -13.414 -18.625 -4.141 1 70.31 119 MET B O 1
ATOM 2229 N N . GLY B 1 120 ? -11.891 -20.234 -3.984 1 73.06 120 GLY B N 1
ATOM 2230 C CA . GLY B 1 120 ? -12.555 -21.109 -4.926 1 73.06 120 GLY B CA 1
ATOM 2231 C C . GLY B 1 120 ? -12.281 -20.75 -6.375 1 73.06 120 GLY B C 1
ATOM 2232 O O . GLY B 1 120 ? -12.719 -21.469 -7.289 1 73.06 120 GLY B O 1
ATOM 2233 N N . LYS B 1 121 ? -11.594 -19.641 -6.574 1 83.06 121 LYS B N 1
ATOM 2234 C CA . LYS B 1 121 ? -11.328 -19.25 -7.957 1 83.06 121 LYS B CA 1
ATOM 2235 C C . LYS B 1 121 ? -9.828 -19.234 -8.234 1 83.06 121 LYS B C 1
ATOM 2237 O O . LYS B 1 121 ? -9.031 -18.875 -7.363 1 83.06 121 LYS B O 1
ATOM 2242 N N . GLU B 1 122 ? -9.609 -19.688 -9.453 1 88.62 122 GLU B N 1
ATOM 2243 C CA . GLU B 1 122 ? -8.219 -19.672 -9.891 1 88.62 122 GLU B CA 1
ATOM 2244 C C . GLU B 1 122 ? -7.688 -18.234 -9.961 1 88.62 122 GLU B C 1
ATOM 2246 O O . GLU B 1 122 ? -8.398 -17.328 -10.398 1 88.62 122 GLU B O 1
ATOM 2251 N N . GLY B 1 123 ? -6.473 -18.031 -9.477 1 94.06 123 GLY B N 1
ATOM 2252 C CA . GLY B 1 123 ? -5.828 -16.719 -9.578 1 94.06 123 GLY B CA 1
ATOM 2253 C C . GLY B 1 123 ? -4.367 -16.812 -9.977 1 94.06 123 GLY B C 1
ATOM 2254 O O . GLY B 1 123 ? -3.709 -17.828 -9.719 1 94.06 123 GLY B O 1
ATOM 2255 N N . HIS B 1 124 ? -3.887 -15.859 -10.75 1 97.31 124 HIS B N 1
ATOM 2256 C CA . HIS B 1 124 ? -2.494 -15.711 -11.148 1 97.31 124 HIS B CA 1
ATOM 2257 C C . HIS B 1 124 ? -1.953 -14.336 -10.773 1 97.31 124 HIS B C 1
ATOM 2259 O O . HIS B 1 124 ? -2.613 -13.32 -11 1 97.31 124 HIS B O 1
ATOM 2265 N N . SER B 1 125 ? -0.791 -14.383 -10.148 1 97.62 125 SER B N 1
ATOM 2266 C CA . SER B 1 125 ? -0.288 -13.094 -9.688 1 97.62 125 SER B CA 1
ATOM 2267 C C . SER B 1 125 ? 1.229 -13.016 -9.812 1 97.62 125 SER B C 1
ATOM 2269 O O . SER B 1 125 ? 1.915 -14.039 -9.781 1 97.62 125 SER B O 1
ATOM 2271 N N . PHE B 1 126 ? 1.735 -11.852 -10.055 1 98.56 126 PHE B N 1
ATOM 2272 C CA . PHE B 1 126 ? 3.127 -11.461 -9.859 1 98.56 126 PHE B CA 1
ATOM 2273 C C . PHE B 1 126 ? 3.344 -10.922 -8.453 1 98.56 126 PHE B C 1
ATOM 2275 O O . PHE B 1 126 ? 2.666 -9.984 -8.031 1 98.56 126 PHE B O 1
ATOM 2282 N N . GLN B 1 127 ? 4.25 -11.5 -7.719 1 98.56 127 GLN B N 1
ATOM 2283 C CA . GLN B 1 127 ? 4.5 -11.078 -6.344 1 98.56 127 GLN B CA 1
ATOM 2284 C C . GLN B 1 127 ? 5.949 -10.648 -6.16 1 98.56 127 GLN B C 1
ATOM 2286 O O . GLN B 1 127 ? 6.871 -11.328 -6.625 1 98.56 127 GLN B O 1
ATOM 2291 N N . PHE B 1 128 ? 6.152 -9.531 -5.504 1 98.88 128 PHE B N 1
ATOM 2292 C CA . PHE B 1 128 ? 7.469 -8.93 -5.34 1 98.88 128 PHE B CA 1
ATOM 2293 C C . PHE B 1 128 ? 7.859 -8.867 -3.867 1 98.88 128 PHE B C 1
ATOM 2295 O O . PHE B 1 128 ? 7.094 -8.375 -3.037 1 98.88 128 PHE B O 1
ATOM 2302 N N . PHE B 1 129 ? 9.07 -9.383 -3.543 1 98.81 129 PHE B N 1
ATOM 2303 C CA . PHE B 1 129 ? 9.5 -9.508 -2.154 1 98.81 129 PHE B CA 1
ATOM 2304 C C . PHE B 1 129 ? 10.836 -8.805 -1.936 1 98.81 129 PHE B C 1
ATOM 2306 O O . PHE B 1 129 ? 11.672 -8.75 -2.838 1 98.81 129 PHE B O 1
ATOM 2313 N N . ASP B 1 130 ? 10.992 -8.289 -0.759 1 98.5 130 ASP B N 1
ATOM 2314 C CA . ASP B 1 130 ? 12.273 -7.691 -0.423 1 98.5 130 ASP B CA 1
ATOM 2315 C C . ASP B 1 130 ? 13.25 -8.742 0.103 1 98.5 130 ASP B C 1
ATOM 2317 O O . ASP B 1 130 ? 12.945 -9.938 0.102 1 98.5 130 ASP B O 1
ATOM 2321 N N . ALA B 1 131 ? 14.438 -8.352 0.53 1 98.06 131 ALA B N 1
ATOM 2322 C CA . ALA B 1 131 ? 15.508 -9.258 0.931 1 98.06 131 ALA B CA 1
ATOM 2323 C C . ALA B 1 131 ? 15.156 -9.992 2.225 1 98.06 131 ALA B C 1
ATOM 2325 O O . ALA B 1 131 ? 15.617 -11.109 2.457 1 98.06 131 ALA B O 1
ATOM 2326 N N . ALA B 1 132 ? 14.312 -9.375 3.053 1 97.19 132 ALA B N 1
ATOM 2327 C CA . ALA B 1 132 ? 13.906 -9.992 4.316 1 97.19 132 ALA B CA 1
ATOM 2328 C C . ALA B 1 132 ? 12.742 -10.953 4.102 1 97.19 132 ALA B C 1
ATOM 2330 O O . ALA B 1 132 ? 12.32 -11.641 5.039 1 97.19 132 ALA B O 1
ATOM 2331 N N . GLY B 1 133 ? 12.18 -10.984 2.891 1 97.94 133 GLY B N 1
ATOM 2332 C CA . GLY B 1 133 ? 11.102 -11.906 2.561 1 97.94 133 GLY B CA 1
ATOM 2333 C C . GLY B 1 133 ? 9.719 -11.297 2.742 1 97.94 133 GLY B C 1
ATOM 2334 O O . GLY B 1 133 ? 8.719 -12.016 2.73 1 97.94 133 GLY B O 1
ATOM 2335 N N . ARG B 1 134 ? 9.648 -10.023 2.918 1 96.56 134 ARG B N 1
ATOM 2336 C CA . ARG B 1 134 ? 8.375 -9.32 3.021 1 96.56 134 ARG B CA 1
ATOM 2337 C C . ARG B 1 134 ? 7.789 -9.039 1.641 1 96.56 134 ARG B C 1
ATOM 2339 O O . ARG B 1 134 ? 8.516 -8.672 0.717 1 96.56 134 ARG B O 1
ATOM 2346 N N . CYS B 1 135 ? 6.5 -9.234 1.491 1 98.19 135 CYS B N 1
ATOM 2347 C CA . CYS B 1 135 ? 5.832 -8.93 0.232 1 98.19 135 CYS B CA 1
ATOM 2348 C C . CYS B 1 135 ? 5.664 -7.422 0.059 1 98.19 135 CYS B C 1
ATOM 2350 O O . CYS B 1 135 ? 5.031 -6.766 0.889 1 98.19 135 CYS B O 1
ATOM 2352 N N . ILE B 1 136 ? 6.219 -6.859 -0.97 1 98.56 136 ILE B N 1
ATOM 2353 C CA . ILE B 1 136 ? 6.121 -5.434 -1.262 1 98.56 136 ILE B CA 1
ATOM 2354 C C . ILE B 1 136 ? 4.766 -5.129 -1.898 1 98.56 136 ILE B C 1
ATOM 2356 O O . ILE B 1 136 ? 4.039 -4.246 -1.438 1 98.56 136 ILE B O 1
ATOM 2360 N N . PHE B 1 137 ? 4.438 -5.848 -2.945 1 98.75 137 PHE B N 1
ATOM 2361 C CA . PHE B 1 137 ? 3.145 -5.727 -3.607 1 98.75 137 PHE B CA 1
ATOM 2362 C C . PHE B 1 137 ? 2.895 -6.91 -4.531 1 98.75 137 PHE B C 1
ATOM 2364 O O . PHE B 1 137 ? 3.791 -7.727 -4.762 1 98.75 137 PHE B O 1
ATOM 2371 N N . LYS B 1 138 ? 1.679 -7.059 -4.957 1 98.12 138 LYS B N 1
ATOM 2372 C CA . LYS B 1 138 ? 1.245 -8.102 -5.879 1 98.12 138 LYS B CA 1
ATOM 2373 C C . LYS B 1 138 ? 0.439 -7.516 -7.035 1 98.12 138 LYS B C 1
ATOM 2375 O O . LYS B 1 138 ? -0.265 -6.52 -6.863 1 98.12 138 LYS B O 1
ATOM 2380 N N . ILE B 1 139 ? 0.534 -8.164 -8.125 1 98.31 139 ILE B N 1
ATOM 2381 C CA . ILE B 1 139 ? -0.299 -7.832 -9.273 1 98.31 139 ILE B CA 1
ATOM 2382 C C . ILE B 1 139 ? -1.049 -9.07 -9.75 1 98.31 139 ILE B C 1
ATOM 2384 O O . ILE B 1 139 ? -0.439 -10.023 -10.25 1 98.31 139 ILE B O 1
ATOM 2388 N N . TYR B 1 140 ? -2.309 -9.039 -9.625 1 97.12 140 TYR B N 1
ATOM 2389 C CA . TYR B 1 140 ? -3.164 -10.141 -10.062 1 97.12 140 TYR B CA 1
ATOM 2390 C C . TYR B 1 140 ? -3.691 -9.898 -11.469 1 97.12 140 TYR B C 1
ATOM 2392 O O . TYR B 1 140 ? -4.027 -8.766 -11.828 1 97.12 140 TYR B O 1
ATOM 2400 N N . LEU B 1 141 ? -3.832 -10.977 -12.188 1 97.75 141 LEU B N 1
ATOM 2401 C CA . LEU B 1 141 ? -4.492 -10.891 -13.484 1 97.75 141 LEU B CA 1
ATOM 2402 C C . LEU B 1 141 ? -5.938 -10.43 -13.336 1 97.75 141 LEU B C 1
ATOM 2404 O O . LEU B 1 141 ? -6.566 -10.672 -12.297 1 97.75 141 LEU B O 1
ATOM 2408 N N . GLY B 1 142 ? -6.406 -9.789 -14.398 1 95.69 142 GLY B N 1
ATOM 2409 C CA . GLY B 1 142 ? -7.738 -9.211 -14.367 1 95.69 142 GLY B CA 1
ATOM 2410 C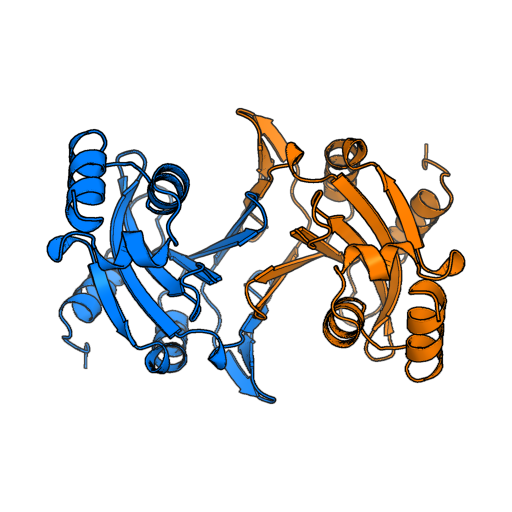 C . GLY B 1 142 ? -8.836 -10.211 -14.672 1 95.69 142 GLY B C 1
ATOM 2411 O O . GLY B 1 142 ? -8.555 -11.336 -15.102 1 95.69 142 GLY B O 1
ATOM 2412 N N . ARG B 1 143 ? -9.969 -9.766 -14.352 1 93.94 143 ARG B N 1
ATOM 2413 C CA . ARG B 1 143 ? -11.172 -10.539 -14.633 1 93.94 143 ARG B CA 1
ATOM 2414 C C . ARG B 1 143 ? -12.195 -9.703 -15.398 1 93.94 143 ARG B C 1
ATOM 2416 O O . ARG B 1 143 ? -12.203 -8.477 -15.289 1 93.94 143 ARG B O 1
ATOM 2423 N N . ASP B 1 144 ? -13.062 -10.391 -16.078 1 92.06 144 ASP B N 1
ATOM 2424 C CA . ASP B 1 144 ? -14.133 -9.695 -16.781 1 92.06 144 ASP B CA 1
ATOM 2425 C C . ASP B 1 144 ? -15.336 -9.477 -15.875 1 92.06 144 ASP B C 1
ATOM 2427 O O . ASP B 1 144 ? -15.258 -9.711 -14.664 1 92.06 144 ASP B O 1
ATOM 2431 N N . HIS B 1 145 ? -16.375 -8.938 -16.391 1 88.06 145 HIS B N 1
ATOM 2432 C CA . HIS B 1 145 ? -17.562 -8.586 -15.625 1 88.06 145 HIS B CA 1
ATOM 2433 C C . HIS B 1 145 ? -18.219 -9.82 -15.023 1 88.06 145 HIS B C 1
ATOM 2435 O O . HIS B 1 145 ? -18.953 -9.719 -14.039 1 88.06 145 HIS B O 1
ATOM 2441 N N . GLN B 1 146 ? -17.922 -11.023 -15.617 1 89.94 146 GLN B N 1
ATOM 2442 C CA . GLN B 1 146 ? -18.453 -12.281 -15.109 1 89.94 146 GLN B CA 1
ATOM 2443 C C . GLN B 1 146 ? -17.469 -12.953 -14.156 1 89.94 146 GLN B C 1
ATOM 2445 O O . GLN B 1 146 ? -17.656 -14.109 -13.773 1 89.94 146 GLN B O 1
ATOM 2450 N N . ARG B 1 147 ? -16.422 -12.242 -13.891 1 89.44 147 ARG B N 1
ATOM 2451 C CA . ARG B 1 147 ? -15.414 -12.68 -12.93 1 89.44 147 ARG B CA 1
ATOM 2452 C C . ARG B 1 147 ? -14.562 -13.805 -13.5 1 89.44 147 ARG B C 1
ATOM 2454 O O . ARG B 1 147 ? -14.008 -14.617 -12.75 1 89.44 147 ARG B O 1
ATOM 2461 N N . ASN B 1 148 ? -14.547 -13.852 -14.805 1 92.56 148 ASN B N 1
ATOM 2462 C CA . ASN B 1 148 ? -13.633 -14.781 -15.445 1 92.56 148 ASN B CA 1
ATOM 2463 C C . ASN B 1 148 ? -12.289 -14.125 -15.758 1 92.56 148 ASN B C 1
ATOM 2465 O O . ASN B 1 148 ? -12.242 -12.953 -16.141 1 92.56 148 ASN B O 1
ATOM 2469 N N . LEU B 1 149 ? -11.305 -14.93 -15.617 1 95.88 149 LEU B N 1
ATOM 2470 C CA . LEU B 1 149 ? -9.984 -14.438 -15.984 1 95.88 149 LEU B CA 1
ATOM 2471 C C . LEU B 1 149 ? -9.93 -14.07 -17.469 1 95.88 149 LEU B C 1
ATOM 2473 O O . LEU B 1 149 ? -10.562 -14.734 -18.297 1 95.88 149 LEU B O 1
ATOM 2477 N N . LEU B 1 150 ? -9.148 -13.086 -17.766 1 96.19 150 LEU B N 1
ATOM 2478 C CA . LEU B 1 150 ? -8.938 -12.703 -19.156 1 96.19 150 LEU B CA 1
ATOM 2479 C C . LEU B 1 150 ? -8 -13.688 -19.844 1 96.19 150 LEU B C 1
ATOM 2481 O O . LEU B 1 150 ? -6.82 -13.781 -19.5 1 96.19 150 LEU B O 1
ATOM 2485 N N . PRO B 1 151 ? -8.461 -14.406 -20.844 1 95.75 151 PRO B N 1
ATOM 2486 C CA . PRO B 1 151 ? -7.703 -15.516 -21.422 1 95.75 151 PRO B CA 1
ATOM 2487 C C . PRO B 1 151 ? -6.344 -15.078 -21.969 1 95.75 151 PRO B C 1
ATOM 2489 O O . PRO B 1 151 ? -5.363 -15.82 -21.859 1 95.75 151 PRO B O 1
ATOM 2492 N N . GLU B 1 152 ? -6.293 -13.914 -22.578 1 96.75 152 GLU B N 1
ATOM 2493 C CA . GLU B 1 152 ? -5.027 -13.445 -23.141 1 96.75 152 GLU B CA 1
ATOM 2494 C C . GLU B 1 152 ? -3.988 -13.234 -22.047 1 96.75 152 GLU B C 1
ATOM 2496 O O . GLU B 1 152 ? -2.809 -13.539 -22.234 1 96.75 152 GLU B O 1
ATOM 2501 N N . GLN B 1 153 ? -4.398 -12.68 -20.906 1 97.81 153 GLN B N 1
ATOM 2502 C CA . GLN B 1 153 ? -3.492 -12.492 -19.781 1 97.81 153 GLN B CA 1
ATOM 2503 C C . GLN B 1 153 ? -2.998 -13.836 -19.25 1 97.81 153 GLN B C 1
ATOM 2505 O O . GLN B 1 153 ? -1.816 -13.984 -18.938 1 97.81 153 GLN B O 1
ATOM 2510 N N . VAL B 1 154 ? -3.951 -14.75 -19.203 1 97.25 154 VAL B N 1
ATOM 2511 C CA . VAL B 1 154 ? -3.596 -16.078 -18.688 1 97.25 154 VAL B CA 1
ATOM 2512 C C . VAL B 1 154 ? -2.551 -16.719 -19.594 1 97.25 154 VAL B C 1
ATOM 2514 O O . VAL B 1 154 ? -1.561 -17.266 -19.125 1 97.25 154 VAL B O 1
ATOM 2517 N N . ALA B 1 155 ? -2.73 -16.609 -20.859 1 97 155 ALA B N 1
ATOM 2518 C CA . ALA B 1 155 ? -1.804 -17.203 -21.812 1 97 155 ALA B CA 1
ATOM 2519 C C . ALA B 1 155 ? -0.41 -16.594 -21.688 1 97 155 ALA B C 1
ATOM 2521 O O . ALA B 1 155 ? 0.588 -17.312 -21.656 1 97 155 ALA B O 1
ATOM 2522 N N . ARG B 1 156 ? -0.304 -15.328 -21.578 1 96.81 156 ARG B N 1
ATOM 2523 C CA . ARG B 1 156 ? 0.977 -14.641 -21.438 1 96.81 156 ARG B CA 1
ATOM 2524 C C . ARG B 1 156 ? 1.654 -14.992 -20.125 1 96.81 156 ARG B C 1
ATOM 2526 O O . ARG B 1 156 ? 2.869 -15.195 -20.078 1 96.81 156 ARG B O 1
ATOM 2533 N N . PHE B 1 157 ? 0.843 -15.062 -19.125 1 98 157 PHE B N 1
ATOM 2534 C CA . PHE B 1 157 ? 1.355 -15.414 -17.812 1 98 157 PHE B CA 1
ATOM 2535 C C . PHE B 1 157 ? 1.948 -16.812 -17.812 1 98 157 PHE B C 1
ATOM 2537 O O . PHE B 1 157 ? 3.057 -17.031 -17.312 1 98 157 PHE B O 1
ATOM 2544 N N . MET B 1 158 ? 1.212 -17.719 -18.375 1 96.25 158 MET B N 1
ATOM 2545 C CA . MET B 1 158 ? 1.659 -19.109 -18.406 1 96.25 158 MET B CA 1
ATOM 2546 C C . MET B 1 158 ? 2.898 -19.266 -19.281 1 96.25 158 MET B C 1
ATOM 2548 O O . MET B 1 158 ? 3.76 -20.094 -19 1 96.25 158 MET B O 1
ATOM 2552 N N . ALA B 1 159 ? 2.99 -18.422 -20.297 1 95.88 159 ALA B N 1
ATOM 2553 C CA . ALA B 1 159 ? 4.191 -18.422 -21.125 1 95.88 159 ALA B CA 1
ATOM 2554 C C . ALA B 1 159 ? 5.41 -17.984 -20.328 1 95.88 159 ALA B C 1
ATOM 2556 O O . ALA B 1 159 ? 6.496 -18.547 -20.469 1 95.88 159 ALA B O 1
ATOM 2557 N N . LEU B 1 160 ? 5.215 -16.984 -19.5 1 95.19 160 LEU B N 1
ATOM 2558 C CA . LEU B 1 160 ? 6.301 -16.516 -18.641 1 95.19 160 LEU B CA 1
ATOM 2559 C C . LEU B 1 160 ? 6.707 -17.594 -17.641 1 95.19 160 LEU B C 1
ATOM 2561 O O . LEU B 1 160 ? 7.898 -17.781 -17.375 1 95.19 160 LEU B O 1
ATOM 2565 N N . ARG B 1 161 ? 5.711 -18.25 -17.109 1 95.12 161 ARG B N 1
ATOM 2566 C CA . ARG B 1 161 ? 5.992 -19.297 -16.125 1 95.12 161 ARG B CA 1
ATOM 2567 C C . ARG B 1 161 ? 6.824 -20.422 -16.734 1 95.12 161 ARG B C 1
ATOM 2569 O O . ARG B 1 161 ? 7.68 -21 -16.062 1 95.12 161 ARG B O 1
ATOM 2576 N N . LYS B 1 162 ? 6.539 -20.719 -17.953 1 89.75 162 LYS B N 1
ATOM 2577 C CA . LYS B 1 162 ? 7.234 -21.797 -18.641 1 89.75 162 LYS B CA 1
ATOM 2578 C C . LYS B 1 162 ? 8.586 -21.328 -19.172 1 89.75 162 LYS B C 1
ATOM 2580 O O . LYS B 1 162 ? 9.414 -22.156 -19.594 1 89.75 162 LYS B O 1
ATOM 2585 N N . GLY B 1 163 ? 8.938 -20.094 -18.891 1 78.88 163 GLY B N 1
ATOM 2586 C CA . GLY B 1 163 ? 10.195 -19.562 -19.391 1 78.88 163 GLY B CA 1
ATOM 2587 C C . GLY B 1 163 ? 10.188 -19.344 -20.891 1 78.88 163 GLY B C 1
ATOM 2588 O O . GLY B 1 163 ? 11.242 -19.328 -21.531 1 78.88 163 GLY B O 1
ATOM 2589 N N . VAL B 1 164 ? 8.969 -19.469 -21.594 1 62.53 164 VAL B N 1
ATOM 2590 C CA . VAL B 1 164 ? 8.867 -19.297 -23.047 1 62.53 164 VAL B CA 1
ATOM 2591 C C . VAL B 1 164 ? 8.586 -17.828 -23.375 1 62.53 164 VAL B C 1
ATOM 2593 O O . VAL B 1 164 ? 7.723 -17.203 -22.75 1 62.53 164 VAL B O 1
ATOM 2596 N N . SER B 1 165 ? 9.555 -16.859 -23.391 1 47.31 165 SER B N 1
ATOM 2597 C CA . SER B 1 165 ? 9.383 -15.469 -23.781 1 47.31 165 SER B CA 1
ATOM 2598 C C . SER B 1 165 ? 8.523 -15.336 -25.031 1 47.31 165 SER B C 1
ATOM 2600 O O . SER B 1 165 ? 8.703 -16.078 -26 1 47.31 165 SER B O 1
ATOM 2602 N N . ASN B 1 166 ? 7.277 -15.078 -24.922 1 41.22 166 ASN B N 1
ATOM 2603 C CA . ASN B 1 166 ? 6.555 -14.852 -26.172 1 41.22 166 ASN B CA 1
ATOM 2604 C C . ASN B 1 166 ? 7.309 -13.891 -27.094 1 41.22 166 ASN B C 1
ATOM 2606 O O . ASN B 1 166 ? 7.527 -12.734 -26.734 1 41.22 166 ASN B O 1
ATOM 2610 N N . GLU B 1 167 ? 8.344 -14.281 -27.734 1 32.5 167 GLU B N 1
ATOM 2611 C CA . GLU B 1 167 ? 8.688 -13.516 -28.938 1 32.5 167 GLU B CA 1
ATOM 2612 C C . GLU B 1 167 ? 7.508 -13.445 -29.906 1 32.5 167 GLU B C 1
ATOM 2614 O O . GLU B 1 167 ? 6.758 -14.414 -30.047 1 32.5 167 GLU B O 1
#

Sequence (334 aa):
MTIAQQIHHLLTEDPDLHPSRIATTLGVSEWDVVRHLPAELVTLLPGEQAESLLGQLADWGSVTTIVESCGSIFEVKAPFPPGKCARGYYNLMGRDNELHGHLKLDAVAHIALVSKRFMGKEGHSFQFFDAAGRCIFKIYLGRDHQRNLLPEQVARFMALRKGVSNEMTIAQQIHHLLTEDPDLHPSRIATTLGVSEWDVVRHLPAELVTLLPGEQAESLLGQLADWGSVTTIVESCGSIFEVKAPFPPGKCARGYYNLMGRDNELHGHLKLDAVAHIALVSKRFMGKEGHSFQFFDAAGRCIFKIYLGRDHQRNLLPEQVARFMALRKGVSNE

Solvent-accessible surface area (backbone atoms only — not comparable to full-atom values): 17385 Å² total; per-residue (Å²): 129,56,69,53,54,51,50,51,52,50,36,70,77,36,69,52,62,48,50,63,56,52,10,63,74,71,72,50,38,36,42,65,42,54,76,49,45,58,71,91,31,38,34,80,43,62,19,85,47,48,65,63,52,49,54,57,44,34,74,61,45,54,22,34,39,37,37,58,31,81,79,17,37,40,32,40,62,29,42,43,40,41,62,47,79,56,96,77,21,41,33,35,61,37,58,91,49,26,50,30,38,35,36,32,55,88,42,33,47,33,30,35,42,35,49,47,48,48,88,88,34,82,42,45,31,44,36,35,17,28,82,85,19,48,69,38,39,34,38,29,66,27,57,48,96,85,68,40,69,42,64,70,52,50,52,54,49,53,30,53,61,71,67,45,72,84,119,130,55,70,53,54,51,51,51,50,51,37,71,76,37,69,52,63,50,50,63,58,52,9,63,75,71,72,49,37,36,40,63,41,54,74,50,46,58,71,91,32,37,35,80,43,62,18,86,47,48,64,63,51,48,54,56,45,34,75,61,45,53,23,34,38,37,38,59,30,80,78,17,38,40,32,41,60,29,41,42,38,43,61,46,78,56,97,78,22,42,33,35,60,38,58,92,48,26,50,29,38,34,36,32,57,88,42,32,48,33,30,36,43,36,50,47,49,46,89,89,34,83,42,44,31,44,36,34,17,28,82,83,18,48,69,37,37,34,39,29,66,30,58,48,97,84,67,41,68,42,64,69,54,51,53,53,49,51,30,54,62,70,68,44,71,85,123

Nearest PDB structures (foldseek):
  5exv-assembly1_A  TM=9.625E-01  e=4.509E-23  Vibrio cholerae
  2ph0-assembly1_A  TM=9.429E-01  e=4.501E-19  Pectobacterium carotovorum
  6u9j-assembly1_A  TM=9.165E-01  e=2.281E-19  Escherichia coli O157:H7
  2ovi-assembly1_D  TM=9.209E-01  e=3.405E-17  Escherichia coli O157:H7
  2hqv-assembly1_A-2  TM=8.943E-01  e=1.891E-15  Agrobacterium fabrum str. C58

Radius of gyration: 20.69 Å; Cα contacts (8 Å, |Δi|>4): 708; chains: 2; bounding box: 41×56×52 Å

Organism: NCBI:txid218936

InterPro domains:
  IPR010413 Intracellular heme transport protein HutX-like [PF06228] (23-160)
  IPR010413 Intracellular heme transport protein HutX-like [PIRSF030840] (5-163)
  IPR010413 Intracellular heme transport protein HutX-like [TIGR04108] (7-160)
  IPR010413 Intracellular heme transport protein HutX-like [cd16829] (22-161)
  IPR053733 Heme Transport and Utilization Superfamily [G3DSA:3.40.1570.10] (1-167)
  IPR053733 Heme Transport and Utilization Superfamily [SSF144064] (4-162)

Foldseek 3Di:
DDLLVQLVVVCVVPVQDDLVNSCVVVVHFSQSSQVSPPLVFKAKDFLVCVLVVLQVQQPLWWWWKWFDDPRDIDIQTTRFAQFDDDPQWTFGDDDPSHDGDTHNSVQFGMWMFGWGDHPNDTWTKIWTAGPRRHTGMIIIADADPVRHGDVVSVVCSVCVSVVNNPD/DDLLVQLVVVCVVPVQDDLCNSCVVVVHFSQSNQVSPPLVFKAKDFLVCVLVVLQVQQPLWWKWKWFDDPRDIDIQTTRFAQFDDDPQWTFGDDDPSHDGDTHNSVQFGMWMFGFGDHPNDTKTKIWTAGPRRHTGMMIIADADPVRHGDVVSVVCSVCVSVVNNPD

Secondary structure (DSSP, 8-state):
--HHHHHHHHHHH-TT--HHHHHHHHTS-HHHHHTTS-TTTEEEEEGGGHHHHHHHHTTS-EEEEEEEETTEEEEEEEEPPPEEEETTEEEE---TTS-EEEE-GGG--EEEEEEEEETTEEEEEEEEE-TTS-EEEEEEEPB-TTS-B-HHHHHHHHHHHTT----/--HHHHHHHHHHH-TT--HHHHHHHHTS-HHHHHTTS-TTTEEEEEGGGHHHHHHHHTTS-EEEEEEEETTEEEEEEEEPPPEEEETTEEEE---TTSEEEEE-GGG--EEEEEEEEETTEEEEEEEEE-TTS-EEEEEEEPB-TTSPBPHHHHHHHHHHHTT----